Protein 3H7I (pdb70)

Radius of gyration: 20.77 Å; Cα contacts (8 Å, |Δi|>4): 452; chains: 1; bounding box: 43×62×50 Å

Secondary structure (DSSP, 8-state):
--GGG--SS--EEEEEHHHHHHHHHHHHS-SSS---HHHHHHHHHHHHHHHHHHHHHTT--EEEEE----TT--HHHHHSTTTTHHHHHHHHH-SS-HHHHHHHHHHHHHHHHHHSSSEEE--TT--HHHHHHHHHHHHHHTT--EEEE-SS---GGGGGSSSEEEEETTTTEEE-SS-S-HHHHHHHHHHH-BGGGTBPPTTS-TTHHHHPPTT--PPP--HHHHHHHHH-GGGHHHHS-HHHHHHHHHHHHHH-GGGS-HHHHHHHHHHHHT--PPPTTHHHHHHHHTT-TTGGGGGGG-

Foldseek 3Di:
DVVVDCDPLHAEEEELQAVVLVVVCPVPPDFQDQDAQLNSLVSSVVSCLVVQLVCVVVRHNAYAYQDAAAVVHAVLCVVVVLWQVVVVVVVVPGRHPPVNNNVNNVVSLVVCLAFNQHHYQDDHNDHSVLLVLLVLVVSLVVPHAYEYEDQDDQQLLCLVGPRYWYAHPVVRDTDDNVPVCSLLVLLCCLAANDVNGQQHHLQDDRNCSVDPDPPDDRDDDDSVLSVVCSVPVVCLPVSDDPSSSVSSVSSCCVGRSVNPDPVSSVVSVVCSVPRDGHDLVRNLVSCVVSVVVVCNVVSVSD

B-factor: mean 20.43, std 11.27, range [6.83, 85.29]

CATH classification: 3.40.50.1010 (+1 more: 1.10.150.20)

Sequence (302 aa):
EMMLDEDYKEGICLIDFSQIALSTALVNFPDKEKINLSMVRHLILNSIKFNVKKAKTLGYTKIVLCIDNAKSGYWRRDFAYYYKKNRGKAREESTWDWEGYFESSHKVIDELKAYMPYIVMDIDKYEANDHIAVLVKKFSLEGHKILIISSDGDFTQLHKYPNVKQWSPMHKKWVKIKSGSAEIDCMTKILKGDKKDNVASVKVRSDFWFTRVEGERTPSMKTSIVEAIANDREQAKVLLTESEYNRYKENLVLIDFDYIPDNIASNIVNYYNSYKLPPRGKIYSYFVKAGLSKLTNSINEF

InterPro domains:
  IPR002421 5'-3' exonuclease [SM00475] (38-258)
  IPR008918 Helix-hairpin-helix motif, class 2 [SM00279] (185-220)
  IPR020046 5'-3' exonuclease, alpha-helical arch, N-terminal [PF02739] (51-174)
  IPR029060 PIN-like domain superfamily [SSF88723] (13-179)
  IPR036276 Ribonuclease H, C-terminal [PF09293] (183-305)
  IPR036279 5'-3' exonuclease, C-terminal domain superfamily [SSF47807] (183-305)
  IPR038969 Flap endonuclease [PTHR42646] (60-202)

Solvent-accessible surface area: 15590 Å² total; per-residue (Å²): 139,164,166,155,97,137,61,212,92,65,12,5,0,0,0,7,2,24,99,14,3,19,42,48,0,85,127,90,19,78,78,173,75,151,3,52,53,52,44,0,26,77,10,2,0,70,11,0,45,101,4,0,127,56,0,78,101,62,48,19,64,60,6,0,0,0,4,56,13,46,154,67,10,26,19,11,55,102,96,7,106,7,8,31,75,50,79,32,100,61,70,130,124,48,67,13,34,33,140,11,9,73,96,6,14,43,93,0,10,83,34,0,55,48,55,0,27,3,10,0,0,13,38,51,53,17,12,0,55,1,0,0,5,16,0,0,102,42,3,7,127,71,51,29,92,0,0,0,0,0,15,98,16,73,1,18,33,4,47,111,20,74,82,15,110,0,31,0,18,102,80,146,110,119,40,143,7,113,46,86,44,6,68,58,58,8,0,49,51,0,0,88,13,17,129,111,17,5,0,0,5,2,65,18,98,30,30,4,72,91,50,91,95,174,60,49,174,52,66,104,17,155,77,73,39,2,72,34,0,12,124,69,70,122,57,1,135,100,67,12,84,141,78,21,46,66,15,10,102,52,0,8,33,7,17,4,32,80,94,14,48,124,92,13,25,56,66,0,37,92,49,31,94,91,34,171,85,8,82,124,59,87,0,122,57,5,0,84,169,26,58,4,87,170,17,40,129,17,41,124,74,2

Nearest PDB structures (foldseek):
  3h7i-assembly1_A  TM=1.003E+00  e=2.913E-53  Tequatrovirus T4
  3h8j-assembly1_A  TM=1.002E+00  e=2.518E-50  Tequatrovirus T4
  3h8s-assembly1_A  TM=9.726E-01  e=1.299E-44  Tequatrovirus T4
  1tfr-assembly1_A  TM=9.740E-01  e=4.027E-43  Tequatrovirus T4
  2ihn-assembly1_A  TM=9.475E-01  e=1.605E-44  Tequatrovirus T4

Structure (mmCIF, N/CA/C/O backbone):
data_3H7I
#
_entry.id   3H7I
#
_cell.length_a   36.011
_cell.length_b   85.858
_cell.length_c   57.260
_cell.angle_alpha   90.00
_cell.angle_beta   92.00
_cell.angle_gamma   90.00
#
_symmetry.space_group_name_H-M   'P 1 21 1'
#
loop_
_entity.id
_entity.type
_entity.pdbx_description
1 polymer 'Ribonuclease H'
2 non-polymer 'SULFATE ION'
3 water water
#
loop_
_atom_site.group_PDB
_atom_site.id
_atom_site.type_symbol
_atom_site.label_atom_id
_atom_site.label_alt_id
_atom_site.label_comp_id
_atom_site.label_asym_id
_atom_site.label_entity_id
_atom_site.label_seq_id
_atom_site.pdbx_PDB_ins_code
_atom_site.Cartn_x
_atom_site.Cartn_y
_atom_site.Cartn_z
_atom_site.occupancy
_atom_site.B_iso_or_equiv
_atom_site.auth_seq_id
_atom_site.auth_comp_id
_atom_site.auth_asym_id
_atom_site.auth_atom_id
_atom_site.pdbx_PDB_model_num
ATOM 1 N N . GLU A 1 4 ? 2.524 -20.038 42.798 1.00 62.21 4 GLU A N 1
ATOM 2 C CA . GLU A 1 4 ? 2.154 -20.988 41.754 1.00 55.47 4 GLU A CA 1
ATOM 3 C C . GLU A 1 4 ? 1.497 -20.279 40.563 1.00 54.74 4 GLU A C 1
ATOM 4 O O . GLU A 1 4 ? 0.683 -19.361 40.735 1.00 45.43 4 GLU A O 1
ATOM 10 N N . MET A 1 5 ? 1.872 -20.705 39.360 1.00 45.65 5 MET A N 1
ATOM 11 C CA . MET A 1 5 ? 1.341 -20.140 38.123 1.00 48.49 5 MET A CA 1
ATOM 12 C C . MET A 1 5 ? -0.153 -20.383 38.012 1.00 51.52 5 MET A C 1
ATOM 13 O O . MET A 1 5 ? -0.919 -19.480 37.651 1.00 42.35 5 MET A O 1
ATOM 18 N N . MET A 1 6 ? -0.560 -21.617 38.307 1.00 39.70 6 MET A N 1
ATOM 19 C CA . MET A 1 6 ? -1.959 -22.004 38.202 1.00 30.11 6 MET A CA 1
ATOM 20 C C . MET A 1 6 ? -2.804 -21.068 39.051 1.00 46.30 6 MET A C 1
ATOM 21 O O . MET A 1 6 ? -3.820 -20.544 38.597 1.00 51.91 6 MET A O 1
ATOM 26 N N . LEU A 1 7 ? -2.359 -20.863 40.284 1.00 41.34 7 LEU A N 1
ATOM 27 C CA . LEU A 1 7 ? -3.079 -20.059 41.261 1.00 41.94 7 LEU A CA 1
ATOM 28 C C . LEU A 1 7 ? -3.129 -18.587 40.849 1.00 58.74 7 LEU A C 1
ATOM 29 O O . LEU A 1 7 ? -3.822 -17.787 41.481 1.00 53.03 7 LEU A O 1
ATOM 34 N N . ASP A 1 8 ? -2.402 -18.223 39.793 1.00 57.40 8 ASP A N 1
ATOM 35 C CA . ASP A 1 8 ? -2.486 -16.847 39.303 1.00 57.51 8 ASP A CA 1
ATOM 36 C C . ASP A 1 8 ? -2.138 -16.591 37.828 1.00 54.35 8 ASP A C 1
ATOM 37 O O . ASP A 1 8 ? -1.107 -15.986 37.520 1.00 56.04 8 ASP A O 1
ATOM 42 N N . GLU A 1 9 ? -3.008 -17.044 36.927 1.00 57.93 9 GLU A N 1
ATOM 43 C CA . GLU A 1 9 ? -3.039 -16.512 35.568 1.00 54.72 9 GLU A CA 1
ATOM 44 C C . GLU A 1 9 ? -4.127 -15.449 35.543 1.00 52.18 9 GLU A C 1
ATOM 45 O O . GLU A 1 9 ? -5.309 -15.758 35.705 1.00 46.30 9 GLU A O 1
ATOM 51 N N . ASP A 1 10 ? -3.729 -14.204 35.312 1.00 32.49 10 ASP A N 1
ATOM 52 C CA . ASP A 1 10 ? -4.559 -13.057 35.672 1.00 26.11 10 ASP A CA 1
ATOM 53 C C . ASP A 1 10 ? -5.893 -12.849 34.946 1.00 20.64 10 ASP A C 1
ATOM 54 O O . ASP A 1 10 ? -6.029 -13.042 33.737 1.00 23.18 10 ASP A O 1
ATOM 59 N N . TYR A 1 11 ? -6.884 -12.407 35.724 1.00 18.96 11 TYR A N 1
ATOM 60 C CA . TYR A 1 11 ? -8.205 -12.143 35.194 1.00 19.02 11 TYR A CA 1
ATOM 61 C C . TYR A 1 11 ? -8.147 -11.156 34.023 1.00 15.07 11 TYR A C 1
ATOM 62 O O . TYR A 1 11 ? -8.868 -11.316 33.041 1.00 20.01 11 TYR A O 1
ATOM 71 N N . LYS A 1 12 ? -7.309 -10.123 34.158 1.00 18.24 12 LYS A N 1
ATOM 72 C CA . LYS A 1 12 ? -6.992 -9.253 33.029 1.00 18.12 12 LYS A CA 1
ATOM 73 C C . LYS A 1 12 ? -5.828 -9.920 32.343 1.00 14.08 12 LYS A C 1
ATOM 74 O O . LYS A 1 12 ? -4.730 -9.921 32.869 1.00 20.58 12 LYS A O 1
ATOM 80 N N . GLU A 1 13 ? -6.071 -10.505 31.188 1.00 16.06 13 GLU A N 1
ATOM 81 C CA . GLU A 1 13 ? -5.035 -11.414 30.671 1.00 21.96 13 GLU A CA 1
ATOM 82 C C . GLU A 1 13 ? -3.838 -10.664 30.111 1.00 21.33 13 GLU A C 1
ATOM 83 O O . GLU A 1 13 ? -3.944 -9.477 29.785 1.00 19.97 13 GLU A O 1
ATOM 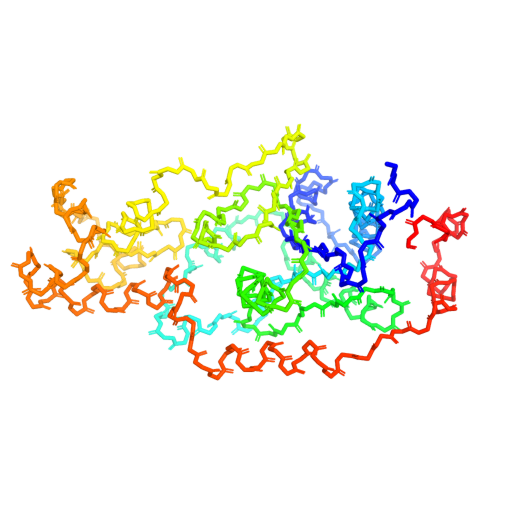89 N N . GLY A 1 14 ? -2.703 -11.346 30.090 1.00 18.44 14 GLY A N 1
ATOM 90 C CA . GLY A 1 14 ? -1.487 -10.769 29.540 1.00 16.04 14 GLY A CA 1
ATOM 91 C C . GLY A 1 14 ? -1.646 -10.619 28.054 1.00 16.35 14 GLY A C 1
ATOM 92 O O . GLY A 1 14 ? -2.202 -11.507 27.413 1.00 15.40 14 GLY A O 1
ATOM 93 N N . ILE A 1 15 ? -1.193 -9.471 27.521 1.00 11.62 15 ILE A N 1
ATOM 94 C CA . ILE A 1 15 ? -1.327 -9.153 26.099 1.00 12.15 15 ILE A CA 1
ATOM 95 C C . ILE A 1 15 ? 0.059 -9.018 25.492 1.00 10.78 15 ILE A C 1
ATOM 96 O O . ILE A 1 15 ? 0.934 -8.365 26.061 1.00 12.79 15 ILE A O 1
ATOM 101 N N . CYS A 1 16 ? 0.253 -9.681 24.363 1.00 10.70 16 CYS A N 1
ATOM 102 C CA . CYS A 1 16 ? 1.503 -9.562 23.637 1.00 11.01 16 CYS A CA 1
ATOM 103 C C . CYS A 1 16 ? 1.276 -8.744 22.376 1.00 9.81 16 CYS A C 1
ATOM 104 O O . CYS A 1 16 ? 0.448 -9.097 21.529 1.00 10.95 16 CYS A O 1
ATOM 107 N N . LEU A 1 17 ? 2.041 -7.669 22.232 1.00 8.02 17 LEU A N 1
ATOM 108 C CA . LEU A 1 17 ? 2.045 -6.897 21.010 1.00 7.14 17 LEU A CA 1
ATOM 109 C C . LEU A 1 17 ? 3.324 -7.210 20.265 1.00 9.75 17 LEU A C 1
ATOM 110 O O . LEU A 1 17 ? 4.424 -6.958 20.768 1.00 11.04 17 LEU A O 1
ATOM 115 N N . ILE A 1 18 ? 3.157 -7.695 19.036 1.00 8.86 18 ILE A N 1
ATOM 116 C CA . ILE A 1 18 ? 4.326 -8.069 18.242 1.00 9.61 18 ILE A CA 1
ATOM 117 C C . ILE A 1 18 ? 4.579 -7.013 17.167 1.00 9.60 18 ILE A C 1
ATOM 118 O O . ILE A 1 18 ? 3.680 -6.661 16.384 1.00 10.17 18 ILE A O 1
ATOM 123 N N . ASP A 1 19 ? 5.814 -6.493 17.130 1.00 8.84 19 ASP A N 1
ATOM 124 C CA . ASP A 1 19 ? 6.283 -5.496 16.137 1.00 10.08 19 ASP A CA 1
ATOM 125 C C . ASP A 1 19 ? 6.623 -6.304 14.886 1.00 9.17 19 ASP A C 1
ATOM 126 O O . ASP A 1 19 ? 7.781 -6.618 14.589 1.00 10.45 19 ASP A O 1
ATOM 131 N N . PHE A 1 20 ? 5.578 -6.715 14.198 1.00 8.09 20 PHE A N 1
ATOM 132 C CA . PHE A 1 20 ? 5.671 -7.903 13.366 1.00 8.14 20 PHE A CA 1
ATOM 133 C C . PHE A 1 20 ? 6.243 -7.614 11.980 1.00 10.09 20 PHE A C 1
ATOM 134 O O . PHE A 1 20 ? 7.005 -8.439 11.448 1.00 8.89 20 PHE A O 1
ATOM 142 N N . SER A 1 21 ? 5.870 -6.494 11.360 1.00 9.68 21 SER A N 1
ATOM 143 C CA . SER A 1 21 ? 6.414 -6.221 10.019 1.00 8.11 21 SER A CA 1
ATOM 144 C C . SER A 1 21 ? 7.932 -6.199 10.027 1.00 8.54 21 SER A C 1
ATOM 145 O O . SER A 1 21 ? 8.557 -6.700 9.109 1.00 10.07 21 SER A O 1
ATOM 148 N N . GLN A 1 22 ? 8.516 -5.618 11.074 1.00 10.59 22 GLN A N 1
ATOM 149 C CA . GLN A 1 22 ? 9.986 -5.561 11.132 1.00 9.33 22 GLN A CA 1
ATOM 150 C C . GLN A 1 22 ? 10.611 -6.934 11.293 1.00 8.00 22 GLN A C 1
ATOM 151 O O . GLN A 1 22 ? 11.629 -7.225 10.652 1.00 11.38 22 GLN A O 1
ATOM 157 N N . ILE A 1 23 ? 9.985 -7.811 12.082 1.00 9.07 23 ILE A N 1
ATOM 158 C CA . ILE A 1 23 ? 10.493 -9.166 12.240 1.00 8.24 23 ILE A CA 1
ATOM 159 C C . ILE A 1 23 ? 10.411 -9.886 10.888 1.00 11.04 23 ILE A C 1
ATOM 160 O O . ILE A 1 23 ? 11.364 -10.509 10.419 1.00 11.43 23 ILE A O 1
ATOM 165 N N . ALA A 1 24 ? 9.274 -9.783 10.220 1.00 9.26 24 ALA A N 1
ATOM 166 C CA . ALA A 1 24 ? 9.127 -10.488 8.946 1.00 11.85 24 ALA A CA 1
ATOM 167 C C . ALA A 1 24 ? 10.122 -9.954 7.911 1.00 10.94 24 ALA A C 1
ATOM 168 O O . ALA A 1 24 ? 10.746 -10.737 7.186 1.00 10.75 24 ALA A O 1
ATOM 170 N N . LEU A 1 25 ? 10.259 -8.630 7.843 1.00 8.92 25 LEU A N 1
ATOM 171 C CA . LEU A 1 25 ? 11.143 -8.034 6.832 1.00 9.50 25 LEU A CA 1
ATOM 172 C C . LEU A 1 25 ? 12.595 -8.402 7.126 1.00 9.80 25 LEU A C 1
ATOM 173 O O . LEU A 1 25 ? 13.355 -8.740 6.217 1.00 10.49 25 LEU A O 1
ATOM 178 N N . SER A 1 26 ? 12.985 -8.341 8.390 1.00 10.74 26 SER A N 1
ATOM 179 C CA . SER A 1 26 ? 14.362 -8.735 8.725 1.00 12.54 26 SER A CA 1
ATOM 180 C C . SER A 1 26 ? 14.670 -10.157 8.319 1.00 13.18 26 SER A C 1
ATOM 181 O O . SER A 1 26 ? 15.742 -10.453 7.775 1.00 14.15 26 SER A O 1
ATOM 184 N N . THR A 1 27 ? 13.725 -11.056 8.543 1.00 10.06 27 THR A N 1
ATOM 185 C CA . THR A 1 27 ? 13.895 -12.433 8.177 1.00 10.55 27 THR A CA 1
ATOM 186 C C . THR A 1 27 ? 13.934 -12.594 6.654 1.00 12.42 27 THR A C 1
ATOM 187 O O . THR A 1 27 ? 14.748 -13.352 6.096 1.00 13.52 27 THR A O 1
ATOM 191 N N . ALA A 1 28 ? 13.071 -11.872 5.947 1.00 10.65 28 ALA A N 1
ATOM 192 C CA . ALA A 1 28 ? 13.047 -11.919 4.494 1.00 11.34 28 ALA A CA 1
ATOM 193 C C . ALA A 1 28 ? 14.365 -11.427 3.870 1.00 10.37 28 ALA A C 1
ATOM 194 O O . ALA A 1 28 ? 14.804 -11.976 2.859 1.00 12.63 28 ALA A O 1
ATOM 196 N N . LEU A 1 29 ? 14.961 -10.392 4.449 1.00 11.03 29 LEU A N 1
ATOM 197 C CA . LEU A 1 29 ? 16.212 -9.865 3.913 1.00 14.86 29 LEU A CA 1
ATOM 198 C C . LEU A 1 29 ? 17.351 -10.859 4.066 1.00 14.71 29 LEU A C 1
ATOM 199 O O . LEU A 1 29 ? 18.331 -10.783 3.317 1.00 17.97 29 LEU A O 1
ATOM 204 N N . VAL A 1 30 ? 17.233 -11.771 5.017 1.00 13.62 30 VAL A N 1
ATOM 205 C CA . VAL A 1 30 ? 18.197 -12.866 5.177 1.00 15.38 30 VAL A CA 1
ATOM 206 C C . VAL A 1 30 ? 17.865 -14.039 4.261 1.00 19.32 30 VAL A C 1
ATOM 207 O O . VAL A 1 30 ? 18.764 -14.631 3.646 1.00 22.81 30 VAL A O 1
ATOM 211 N N . ASN A 1 31 ? 16.581 -14.383 4.153 1.00 16.44 31 ASN A N 1
ATOM 212 C CA . ASN A 1 31 ? 16.195 -15.655 3.528 1.00 15.62 31 ASN A CA 1
ATOM 213 C C . ASN A 1 31 ? 16.026 -15.603 2.019 1.00 19.83 31 ASN A C 1
ATOM 214 O O . ASN A 1 31 ? 16.152 -16.635 1.337 1.00 20.70 31 ASN A O 1
ATOM 219 N N . PHE A 1 32 ? 15.728 -14.422 1.494 1.00 14.04 32 PHE A N 1
ATOM 220 C CA . PHE A 1 32 ? 15.446 -14.251 0.088 1.00 15.11 32 PHE A CA 1
ATOM 221 C C . PHE A 1 32 ? 16.615 -13.510 -0.559 1.00 16.89 32 PHE A C 1
ATOM 222 O O . PHE A 1 32 ? 16.916 -12.388 -0.191 1.00 15.53 32 PHE A O 1
ATOM 230 N N . PRO A 1 33 ? 17.284 -14.138 -1.539 1.00 21.04 33 PRO A N 1
ATOM 231 C CA . PRO A 1 33 ? 18.417 -13.432 -2.146 1.00 21.36 33 PRO A CA 1
ATOM 232 C C . PRO A 1 33 ? 18.022 -12.268 -3.039 1.00 18.93 33 PRO A C 1
ATOM 233 O O . PRO A 1 33 ? 16.867 -12.155 -3.440 1.00 18.29 33 PRO A O 1
ATOM 237 N N . ASP A 1 34 ? 18.991 -11.400 -3.350 1.00 21.28 34 ASP A N 1
ATOM 238 C CA . ASP A 1 34 ? 18.807 -10.338 -4.318 1.00 20.71 34 ASP A CA 1
ATOM 239 C C . ASP A 1 34 ? 18.499 -10.915 -5.695 1.00 20.79 34 ASP A C 1
ATOM 240 O O . ASP A 1 34 ? 18.789 -12.081 -5.961 1.00 29.00 34 ASP A O 1
ATOM 245 N N . LYS A 1 35 ? 17.913 -10.093 -6.552 1.00 25.51 35 LYS A N 1
ATOM 246 C CA . LYS A 1 35 ? 17.748 -10.452 -7.958 1.00 32.14 35 LYS A CA 1
ATOM 247 C C . LYS A 1 35 ? 16.946 -11.728 -8.135 1.00 33.46 35 LYS A C 1
ATOM 248 O O . LYS A 1 35 ? 17.219 -12.533 -9.024 1.00 36.70 35 LYS A O 1
ATOM 254 N N . GLU A 1 36 ? 15.940 -11.912 -7.292 1.00 23.88 36 GLU A N 1
ATOM 255 C CA . GLU A 1 36 ? 15.016 -13.020 -7.453 1.00 22.77 36 GLU A CA 1
ATOM 256 C C . GLU A 1 36 ? 13.618 -12.493 -7.177 1.00 21.15 36 GLU A C 1
ATOM 257 O O . GLU A 1 36 ? 13.436 -11.661 -6.281 1.00 21.37 36 GLU A O 1
ATOM 263 N N . LYS A 1 37 ? 12.637 -12.956 -7.936 1.00 18.18 37 LYS A N 1
ATOM 264 C CA . LYS A 1 37 ? 11.254 -12.556 -7.721 1.00 18.37 37 LYS A CA 1
ATOM 265 C C . LYS A 1 37 ? 10.754 -13.139 -6.411 1.00 17.15 37 LYS A C 1
ATOM 266 O O . LYS A 1 37 ? 10.820 -14.331 -6.185 1.00 20.66 37 LYS A O 1
ATOM 272 N N . ILE A 1 38 ? 10.235 -12.272 -5.553 1.00 13.69 38 ILE A N 1
ATOM 273 C CA . ILE A 1 38 ? 9.677 -12.689 -4.285 1.00 13.54 38 ILE A CA 1
ATOM 274 C C . ILE A 1 38 ? 8.173 -12.822 -4.479 1.00 12.21 38 ILE A C 1
ATOM 275 O O . ILE A 1 38 ? 7.470 -11.843 -4.747 1.00 16.71 38 ILE A O 1
ATOM 280 N N . ASN A 1 39 ? 7.700 -14.057 -4.356 1.00 11.69 39 ASN A N 1
ATOM 281 C CA . ASN A 1 39 ? 6.299 -14.381 -4.664 1.00 10.45 39 ASN A CA 1
ATOM 282 C C . ASN A 1 39 ? 5.428 -14.601 -3.418 1.00 12.56 39 ASN A C 1
ATOM 283 O O . ASN A 1 39 ? 5.908 -14.649 -2.253 1.00 12.96 39 ASN A O 1
ATOM 288 N N . LEU A 1 40 ? 4.131 -14.771 -3.664 1.00 13.13 40 LEU A N 1
ATOM 289 C CA . LEU A 1 40 ? 3.147 -14.898 -2.596 1.00 11.16 40 LEU A CA 1
ATOM 290 C C . LEU A 1 40 ? 3.437 -16.098 -1.675 1.00 12.27 40 LEU A C 1
ATOM 291 O O . LEU A 1 40 ? 3.423 -15.993 -0.437 1.00 12.25 40 LEU A O 1
ATOM 296 N N . SER A 1 41 ? 3.708 -17.255 -2.248 1.00 9.63 41 SER A N 1
ATOM 297 C CA . SER A 1 41 ? 3.945 -18.417 -1.405 1.00 9.49 41 SER A CA 1
ATOM 298 C C . SER A 1 41 ? 5.198 -18.253 -0.554 1.00 11.14 41 SER A C 1
ATOM 299 O O . SER A 1 41 ? 5.206 -18.623 0.615 1.00 10.84 41 SER A O 1
ATOM 302 N N . MET A 1 42 ? 6.264 -17.711 -1.140 1.00 11.39 42 MET A N 1
ATOM 303 C CA . MET A 1 42 ? 7.459 -17.455 -0.339 1.00 12.28 42 MET A CA 1
ATOM 304 C C . MET A 1 42 ? 7.135 -16.630 0.907 1.00 10.67 42 MET A C 1
ATOM 305 O O . MET A 1 42 ? 7.578 -16.945 2.020 1.00 10.38 42 MET A O 1
ATOM 310 N N . VAL A 1 43 ? 6.389 -15.555 0.694 1.00 9.76 43 VAL A N 1
ATOM 311 C CA . VAL A 1 43 ? 6.113 -14.609 1.775 1.00 9.59 43 VAL A CA 1
ATOM 312 C C . VAL A 1 43 ? 5.127 -15.218 2.778 1.00 10.34 43 VAL A C 1
ATOM 313 O O . VAL A 1 43 ? 5.280 -15.036 3.997 1.00 10.52 43 VAL A O 1
ATOM 317 N N . ARG A 1 44 ? 4.140 -15.967 2.286 1.00 10.03 44 ARG A N 1
ATOM 318 C CA . ARG A 1 44 ? 3.186 -16.622 3.182 1.00 9.62 44 ARG A CA 1
ATOM 319 C C . ARG A 1 44 ? 3.896 -17.607 4.108 1.00 9.56 44 ARG A C 1
ATOM 320 O O . ARG A 1 44 ? 3.677 -17.610 5.326 1.00 11.02 44 ARG A O 1
ATOM 328 N N . HIS A 1 45 ? 4.783 -18.428 3.538 1.00 8.96 45 HIS A N 1
ATOM 329 C CA . HIS A 1 45 ? 5.520 -19.364 4.369 1.00 9.94 45 HIS A CA 1
ATOM 330 C C . HIS A 1 45 ? 6.365 -18.615 5.409 1.00 9.42 45 HIS A C 1
ATOM 331 O O . HIS A 1 45 ? 6.409 -18.989 6.571 1.00 10.09 45 HIS A O 1
ATOM 338 N N . LEU A 1 46 ? 7.067 -17.566 4.967 1.00 9.37 46 LEU A N 1
ATOM 339 C CA . LEU A 1 46 ? 7.927 -16.839 5.893 1.00 10.15 46 LEU A CA 1
ATOM 340 C C . LEU A 1 46 ? 7.115 -16.228 7.042 1.00 10.47 46 LEU A C 1
ATOM 341 O O . LEU A 1 46 ? 7.490 -16.328 8.218 1.00 9.94 46 LEU A O 1
ATOM 346 N N . ILE A 1 47 ? 5.993 -15.614 6.692 1.00 9.48 47 ILE A N 1
ATOM 347 C CA . ILE A 1 47 ? 5.174 -14.959 7.707 1.00 8.96 47 ILE A CA 1
ATOM 348 C C . ILE A 1 47 ? 4.583 -15.967 8.702 1.00 9.12 47 ILE A C 1
ATOM 349 O O . ILE A 1 47 ? 4.644 -15.781 9.925 1.00 9.30 47 ILE A O 1
ATOM 354 N N . LEU A 1 48 ? 4.025 -17.060 8.190 1.00 9.35 48 LEU A N 1
ATOM 355 C CA . LEU A 1 48 ? 3.480 -18.064 9.066 1.00 9.26 48 LEU A CA 1
ATOM 356 C C . LEU A 1 48 ? 4.529 -18.710 9.935 1.00 9.26 48 LEU A C 1
ATOM 357 O O . LEU A 1 48 ? 4.292 -18.939 11.098 1.00 11.74 48 LEU A O 1
ATOM 362 N N . ASN A 1 49 ? 5.704 -18.989 9.378 1.00 10.69 49 ASN A N 1
ATOM 363 C CA . ASN A 1 49 ? 6.756 -19.570 10.221 1.00 14.01 49 ASN A CA 1
ATOM 364 C C . ASN A 1 49 ? 7.189 -18.601 11.315 1.00 9.72 49 ASN A C 1
ATOM 365 O O . ASN A 1 49 ? 7.440 -19.009 12.446 1.00 12.52 49 ASN A O 1
ATOM 370 N N . SER A 1 50 ? 7.245 -17.315 10.978 1.00 9.78 50 SER A N 1
ATOM 371 C CA . SER A 1 50 ? 7.656 -16.317 11.948 1.00 11.49 50 SER A CA 1
ATOM 372 C C . SER A 1 50 ? 6.613 -16.181 13.057 1.00 13.43 50 SER A C 1
ATOM 373 O O . SER A 1 50 ? 6.947 -16.037 14.258 1.00 12.58 50 SER A O 1
ATOM 376 N N . ILE A 1 51 ? 5.342 -16.199 12.670 1.00 11.29 51 ILE A N 1
ATOM 377 C CA . ILE A 1 51 ? 4.260 -16.137 13.636 1.00 11.26 51 ILE A CA 1
ATOM 378 C C . ILE A 1 51 ? 4.328 -17.333 14.571 1.00 12.86 51 ILE A C 1
ATOM 379 O O . ILE A 1 51 ? 4.223 -17.181 15.788 1.00 13.78 51 ILE A O 1
ATOM 384 N N . LYS A 1 52 ? 4.517 -18.529 14.019 1.00 10.89 52 LYS A N 1
ATOM 385 C CA . LYS A 1 52 ? 4.545 -19.724 14.863 1.00 12.78 52 LYS A CA 1
ATOM 386 C C . LYS A 1 52 ? 5.655 -19.596 15.912 1.00 13.16 52 LYS A C 1
ATOM 387 O O . LYS A 1 52 ? 5.459 -19.876 17.097 1.00 15.42 52 LYS A O 1
ATOM 393 N N . PHE A 1 53 ? 6.814 -19.130 15.477 1.00 13.45 53 PHE A N 1
ATOM 394 C CA . PHE A 1 53 ? 7.930 -19.046 16.422 1.00 14.23 53 PHE A CA 1
ATOM 395 C C . PHE A 1 53 ? 7.627 -18.020 17.525 1.00 12.73 53 PHE A C 1
ATOM 396 O O . PHE A 1 53 ? 7.819 -18.262 18.709 1.00 14.12 53 PHE A O 1
ATOM 404 N N . ASN A 1 54 ? 7.124 -16.860 17.125 1.00 11.55 54 ASN A N 1
ATOM 405 C CA . ASN A 1 54 ? 6.953 -15.761 18.083 1.00 12.31 54 ASN A CA 1
ATOM 406 C C . ASN A 1 54 ? 5.713 -15.873 18.989 1.00 14.46 54 ASN A C 1
ATOM 407 O O . ASN A 1 54 ? 5.717 -15.382 20.128 1.00 16.43 54 ASN A O 1
ATOM 412 N N . VAL A 1 55 ? 4.672 -16.557 18.529 1.00 14.93 55 VAL A N 1
ATOM 413 C CA . VAL A 1 55 ? 3.474 -16.816 19.338 1.00 14.39 55 VAL A CA 1
ATOM 414 C C . VAL A 1 55 ? 3.828 -17.838 20.411 1.00 19.39 55 VAL A C 1
ATOM 415 O O . VAL A 1 55 ? 3.440 -17.693 21.574 1.00 17.85 55 VAL A O 1
ATOM 419 N N . LYS A 1 56 ? 4.576 -18.861 20.022 1.00 20.19 56 LYS A N 1
ATOM 420 C CA . LYS A 1 56 ? 5.036 -19.858 20.994 1.00 18.67 56 LYS A CA 1
ATOM 421 C C . LYS A 1 56 ? 5.764 -19.142 22.119 1.00 19.14 56 LYS A C 1
ATOM 422 O O . LYS A 1 56 ? 5.570 -19.419 23.315 1.00 24.54 56 LYS A O 1
ATOM 428 N N . LYS A 1 57 ? 6.609 -18.199 21.736 1.00 21.03 57 LYS A N 1
ATOM 429 C CA . LYS A 1 57 ? 7.359 -17.415 22.703 1.00 19.21 57 LYS A CA 1
ATOM 430 C C . LYS A 1 57 ? 6.456 -16.644 23.687 1.00 27.87 57 LYS A C 1
ATOM 431 O O . LYS A 1 57 ? 6.632 -16.730 24.898 1.00 26.80 57 LYS A O 1
ATOM 437 N N . ALA A 1 58 ? 5.488 -15.888 23.174 1.00 18.52 58 ALA A N 1
ATOM 438 C CA . ALA A 1 58 ? 4.530 -15.185 24.015 1.00 17.69 58 ALA A CA 1
ATOM 439 C C . ALA A 1 58 ? 3.813 -16.121 24.970 1.00 19.58 58 ALA A C 1
ATOM 440 O O . ALA A 1 58 ? 3.654 -15.830 26.153 1.00 21.43 58 ALA A O 1
ATOM 442 N N . LYS A 1 59 ? 3.357 -17.244 24.437 1.00 18.85 59 LYS A N 1
ATOM 443 C CA . LYS A 1 59 ? 2.534 -18.160 25.209 1.00 17.64 59 LYS A CA 1
ATOM 444 C C . LYS A 1 59 ? 3.316 -18.770 26.365 1.00 21.97 59 LYS A C 1
ATOM 445 O O . LYS A 1 59 ? 2.771 -18.895 27.462 1.00 22.83 59 LYS A O 1
ATOM 451 N N . THR A 1 60 ? 4.583 -19.120 26.135 1.00 17.81 60 THR A N 1
ATOM 452 C CA . THR A 1 60 ? 5.383 -19.712 27.206 1.00 22.20 60 THR A CA 1
ATOM 453 C C . THR A 1 60 ? 5.684 -18.684 28.278 1.00 34.15 60 THR A C 1
ATOM 454 O O . THR A 1 60 ? 5.805 -19.034 29.448 1.00 31.19 60 THR A O 1
ATOM 458 N N . LEU A 1 61 ? 5.789 -17.416 27.882 1.00 23.39 61 LEU A N 1
ATOM 459 C CA . LEU A 1 61 ? 6.047 -16.342 28.849 1.00 34.07 61 LEU A CA 1
ATOM 460 C C . LEU A 1 61 ? 4.782 -15.960 29.619 1.00 22.66 61 LEU A C 1
ATOM 461 O O . LEU A 1 61 ? 4.843 -15.161 30.548 1.00 42.34 61 LEU A O 1
ATOM 466 N N . GLY A 1 62 ? 3.640 -16.534 29.230 1.00 21.75 62 GLY A N 1
ATOM 467 C CA . GLY A 1 62 ? 2.356 -16.300 29.874 1.00 21.32 62 GLY A CA 1
ATOM 468 C C . GLY A 1 62 ? 1.456 -15.190 29.337 1.00 31.26 62 GLY A C 1
ATOM 469 O O . GLY A 1 62 ? 0.560 -14.711 30.025 1.00 33.55 62 GLY A O 1
ATOM 470 N N . TYR A 1 63 ? 1.682 -14.773 28.096 1.00 21.16 63 TYR A N 1
ATOM 471 C CA . TYR A 1 63 ? 0.899 -13.698 27.507 1.00 18.59 63 TYR A CA 1
ATOM 472 C C . TYR A 1 63 ? 0.095 -14.283 26.372 1.00 30.48 63 TYR A C 1
ATOM 473 O O . TYR A 1 63 ? 0.626 -14.535 25.291 1.00 35.75 63 TYR A O 1
ATOM 482 N N . THR A 1 64 ? -1.190 -14.473 26.598 1.00 19.11 64 THR A N 1
ATOM 483 C CA . THR A 1 64 ? -1.968 -15.309 25.682 1.00 21.01 64 THR A CA 1
ATOM 484 C C . THR A 1 64 ? -2.794 -14.574 24.614 1.00 20.19 64 THR A C 1
ATOM 485 O O . THR A 1 64 ? -3.181 -15.169 23.611 1.00 26.11 64 THR A O 1
ATOM 489 N N . LYS A 1 65 ? -3.047 -13.287 24.815 1.00 19.12 65 LYS A N 1
ATOM 490 C CA . LYS A 1 65 ? -3.753 -12.508 23.827 1.00 16.86 65 LYS A CA 1
ATOM 491 C C . LYS A 1 65 ? -2.707 -11.901 22.870 1.00 14.35 65 LYS A C 1
ATOM 492 O O . LYS A 1 65 ? -1.908 -11.062 23.288 1.00 19.03 65 LYS A O 1
ATOM 498 N N . ILE A 1 66 ? -2.730 -12.313 21.601 1.00 12.22 66 ILE A N 1
ATOM 499 C CA . ILE A 1 66 ? -1.725 -11.901 20.621 1.00 10.91 66 ILE A CA 1
ATOM 500 C C . ILE A 1 66 ? -2.229 -10.832 19.675 1.00 14.40 66 ILE A C 1
ATOM 501 O O . ILE A 1 66 ? -3.229 -11.016 18.984 1.00 15.64 66 ILE A O 1
ATOM 506 N N . VAL A 1 67 ? -1.509 -9.716 19.602 1.00 8.71 67 VAL A N 1
ATOM 507 C CA . VAL A 1 67 ? -1.845 -8.677 18.673 1.00 8.49 67 VAL A CA 1
ATOM 508 C C . VAL A 1 67 ? -0.658 -8.465 17.734 1.00 12.50 67 VAL A C 1
ATOM 509 O O . VAL A 1 67 ? 0.456 -8.155 18.175 1.00 14.37 67 VAL A O 1
ATOM 513 N N . LEU A 1 68 ? -0.882 -8.657 16.441 1.00 8.39 68 LEU A N 1
ATOM 514 C CA . LEU A 1 68 ? 0.196 -8.450 15.478 1.00 7.49 68 LEU A CA 1
ATOM 515 C C . LEU A 1 68 ? 0.137 -7.015 14.961 1.00 9.24 68 LEU A C 1
ATOM 516 O O . LEU A 1 68 ? -0.840 -6.619 14.310 1.00 12.08 68 LEU A O 1
ATOM 521 N N . CYS A 1 69 ? 1.185 -6.240 15.196 1.00 8.28 69 CYS A N 1
ATOM 522 C CA . CYS A 1 69 ? 1.193 -4.835 14.806 1.00 9.63 69 CYS A CA 1
ATOM 523 C C . CYS A 1 69 ? 1.984 -4.697 13.516 1.00 8.89 69 CYS A C 1
ATOM 524 O O . CYS A 1 69 ? 3.118 -5.167 13.402 1.00 10.87 69 CYS A O 1
ATOM 527 N N . ILE A 1 70 ? 1.344 -4.103 12.509 1.00 8.61 70 ILE A N 1
ATOM 528 C CA . ILE A 1 70 ? 1.809 -4.086 11.149 1.00 8.17 70 ILE A CA 1
ATOM 529 C C . ILE A 1 70 ? 2.159 -2.653 10.704 1.00 8.60 70 ILE A C 1
ATOM 530 O O . ILE A 1 70 ? 1.451 -1.680 11.045 1.00 10.31 70 ILE A O 1
ATOM 535 N N . ASP A 1 71 ? 3.298 -2.528 10.015 1.00 8.13 71 ASP A N 1
ATOM 536 C CA . ASP A 1 71 ? 3.648 -1.306 9.300 1.00 10.23 71 ASP A CA 1
ATOM 537 C C . ASP A 1 71 ? 2.957 -1.369 7.946 1.00 10.46 71 ASP A C 1
ATOM 538 O O . ASP A 1 71 ? 3.155 -2.326 7.171 1.00 14.70 71 ASP A O 1
ATOM 543 N N . ASN A 1 72 ? 2.092 -0.398 7.686 1.00 9.06 72 ASN A N 1
ATOM 544 C CA . ASN A 1 72 ? 1.474 -0.326 6.387 1.00 9.78 72 ASN A CA 1
ATOM 545 C C . ASN A 1 72 ? 1.689 1.048 5.777 1.00 11.38 72 ASN A C 1
ATOM 546 O O . ASN A 1 72 ? 1.016 2.006 6.162 1.00 10.91 72 ASN A O 1
ATOM 551 N N . ALA A 1 73 ? 2.658 1.127 4.867 1.00 11.31 73 ALA A N 1
ATOM 552 C CA . ALA A 1 73 ? 2.977 2.388 4.182 1.00 10.93 73 ALA A CA 1
ATOM 553 C C . ALA A 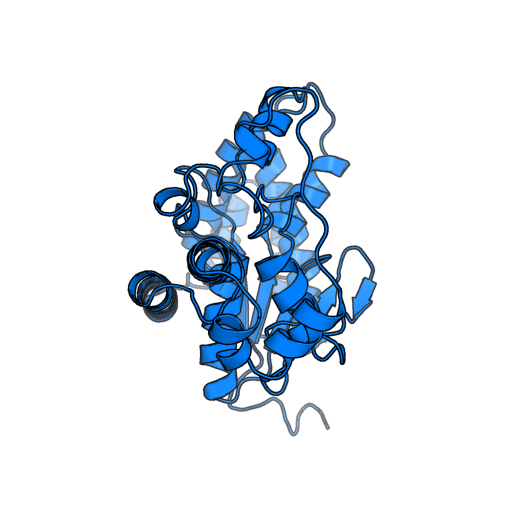1 73 ? 2.583 2.342 2.710 1.00 13.22 73 ALA A C 1
ATOM 554 O O . ALA A 1 73 ? 3.192 3.020 1.880 1.00 13.43 73 ALA A O 1
ATOM 556 N N . LYS A 1 74 ? 1.600 1.516 2.376 1.00 13.25 74 LYS A N 1
ATOM 557 C CA . LYS A 1 74 ? 1.148 1.450 0.976 1.00 12.64 74 LYS A CA 1
ATOM 558 C C . LYS A 1 74 ? 0.882 2.865 0.440 1.00 16.53 74 LYS A C 1
ATOM 559 O O . LYS A 1 74 ? 1.293 3.176 -0.684 1.00 17.31 74 LYS A O 1
ATOM 565 N N . SER A 1 75 ? 0.186 3.703 1.210 1.00 14.37 75 SER A N 1
ATOM 566 C CA . SER A 1 75 ? -0.096 5.073 0.781 1.00 14.60 75 SER A CA 1
ATOM 567 C C . SER A 1 75 ? 0.683 6.114 1.581 1.00 15.81 75 SER A C 1
ATOM 568 O O . SER A 1 75 ? 0.305 7.288 1.628 1.00 19.50 75 SER A O 1
ATOM 571 N N . GLY A 1 76 ? 1.760 5.686 2.230 1.00 15.23 76 GLY A N 1
ATOM 572 C CA . GLY A 1 76 ? 2.602 6.617 2.960 1.00 12.71 76 GLY A CA 1
ATOM 573 C C . GLY A 1 76 ? 2.423 6.516 4.464 1.00 11.22 76 GLY A C 1
ATOM 574 O O . GLY A 1 76 ? 2.383 5.413 5.013 1.00 11.83 76 GLY A O 1
ATOM 575 N N . TYR A 1 77 ? 2.321 7.662 5.110 1.00 10.53 77 TYR A N 1
ATOM 576 C CA . TYR A 1 77 ? 2.383 7.789 6.565 1.00 10.80 77 TYR A CA 1
ATOM 577 C C . TYR A 1 77 ? 1.552 8.982 6.968 1.00 12.56 77 TYR A C 1
ATOM 578 O O . TYR A 1 77 ? 1.656 10.028 6.325 1.00 11.57 77 TYR A O 1
ATOM 587 N N . TRP A 1 78 ? 0.781 8.878 8.051 1.00 10.92 78 TRP A N 1
ATOM 588 C CA . TRP A 1 78 ? 0.031 10.063 8.498 1.00 9.70 78 TRP A CA 1
ATOM 589 C C . TRP A 1 78 ? 1.008 11.173 8.894 1.00 14.08 78 TRP A C 1
ATOM 590 O O . TRP A 1 78 ? 0.706 12.367 8.797 1.00 13.51 78 TRP A O 1
ATOM 601 N N . ARG A 1 79 ? 2.200 10.800 9.331 1.00 11.29 79 ARG A N 1
ATOM 602 C CA . ARG A 1 79 ? 3.170 11.806 9.742 1.00 11.03 79 ARG A CA 1
ATOM 603 C C . ARG A 1 79 ? 3.670 12.556 8.540 1.00 16.68 79 ARG A C 1
ATOM 604 O O . ARG A 1 79 ? 4.085 13.699 8.673 1.00 15.75 79 ARG A O 1
ATOM 612 N N . ARG A 1 80 ? 3.631 11.906 7.384 1.00 15.06 80 ARG A N 1
ATOM 613 C CA . ARG A 1 80 ? 4.229 12.504 6.198 1.00 22.26 80 ARG A CA 1
ATOM 614 C C . ARG A 1 80 ? 3.211 13.449 5.597 1.00 20.77 80 ARG A C 1
ATOM 615 O O . ARG A 1 80 ? 3.553 14.399 4.871 1.00 24.43 80 ARG A O 1
ATOM 623 N N . ASP A 1 81 ? 1.937 13.221 5.887 1.00 23.20 81 ASP A N 1
ATOM 624 C CA . ASP A 1 81 ? 0.900 14.181 5.533 1.00 24.10 81 ASP A CA 1
ATOM 625 C C . ASP A 1 81 ? 1.130 15.492 6.293 1.00 27.90 81 ASP A C 1
ATOM 626 O O . ASP A 1 81 ? 0.825 16.580 5.810 1.00 34.48 81 ASP A O 1
ATOM 631 N N . PHE A 1 82 ? 1.760 15.376 7.454 1.00 30.56 82 PHE A N 1
ATOM 632 C CA . PHE A 1 82 ? 2.168 16.524 8.245 1.00 20.20 82 PHE A CA 1
ATOM 633 C C . PHE A 1 82 ? 3.550 17.134 7.870 1.00 23.44 82 PHE A C 1
ATOM 634 O O . PHE A 1 82 ? 3.765 18.350 7.889 1.00 23.81 82 PHE A O 1
ATOM 642 N N . ALA A 1 83 ? 4.486 16.256 7.572 1.00 13.76 83 ALA A N 1
ATOM 643 C CA . ALA A 1 83 ? 5.885 16.574 7.312 1.00 9.40 83 ALA A CA 1
ATOM 644 C C . ALA A 1 83 ? 6.271 15.725 6.111 1.00 8.06 83 ALA A C 1
ATOM 645 O O . ALA A 1 83 ? 6.558 14.533 6.228 1.00 10.27 83 ALA A O 1
ATOM 647 N N . TYR A 1 84 ? 6.221 16.315 4.914 1.00 9.40 84 TYR A N 1
ATOM 648 C CA . TYR A 1 84 ? 6.252 15.518 3.696 1.00 10.10 84 TYR A CA 1
ATOM 649 C C . TYR A 1 84 ? 7.521 14.691 3.530 1.00 11.22 84 TYR A C 1
ATOM 650 O O . TYR A 1 84 ? 7.515 13.672 2.839 1.00 13.17 84 TYR A O 1
ATOM 659 N N . TYR A 1 85 ? 8.588 15.139 4.190 1.00 10.24 85 TYR A N 1
ATOM 660 C CA . TYR A 1 85 ? 9.918 14.585 4.028 1.00 9.18 85 TYR A CA 1
ATOM 661 C C . TYR A 1 85 ? 10.114 13.368 4.918 1.00 8.67 85 TYR A C 1
ATOM 662 O O . TYR A 1 85 ? 11.106 12.666 4.775 1.00 10.30 85 TYR A O 1
ATOM 671 N N . TYR A 1 86 ? 9.173 13.116 5.814 1.00 8.74 86 TYR A N 1
ATOM 672 C CA . TYR A 1 86 ? 9.329 12.023 6.804 1.00 8.17 86 TYR A CA 1
ATOM 673 C C . TYR A 1 86 ? 9.583 10.679 6.140 1.00 10.40 86 TYR A C 1
ATOM 674 O O . TYR A 1 86 ? 8.824 10.268 5.265 1.00 10.73 86 TYR A O 1
ATOM 683 N N . LYS A 1 87 ? 10.657 10.000 6.544 1.00 11.94 87 LYS A N 1
ATOM 684 C CA . LYS A 1 87 ? 11.001 8.662 5.995 1.00 11.52 87 LYS A CA 1
ATOM 685 C C . LYS A 1 87 ? 11.240 8.587 4.494 1.00 12.83 87 LYS A C 1
ATOM 686 O O . LYS A 1 87 ? 11.304 7.508 3.926 1.00 15.18 87 LYS A O 1
ATOM 692 N N . LYS A 1 88 ? 11.426 9.714 3.823 1.00 10.54 88 LYS A N 1
ATOM 693 C CA . LYS A 1 88 ? 11.637 9.666 2.369 1.00 11.59 88 LYS A CA 1
ATOM 694 C C . LYS A 1 88 ? 12.990 9.096 2.001 1.00 19.34 88 LYS A C 1
ATOM 695 O O . LYS A 1 88 ? 13.183 8.592 0.893 1.00 20.29 88 LYS A O 1
ATOM 701 N N . ASN A 1 89 ? 13.917 9.155 2.940 1.00 17.07 89 ASN A N 1
ATOM 702 C CA . ASN A 1 89 ? 15.219 8.539 2.740 1.00 20.95 89 ASN A CA 1
ATOM 703 C C . ASN A 1 89 ? 15.094 7.016 2.604 1.00 21.11 89 ASN A C 1
ATOM 704 O O . ASN A 1 89 ? 15.860 6.392 1.866 1.00 23.33 89 ASN A O 1
ATOM 709 N N . ARG A 1 90 ? 14.126 6.436 3.311 1.00 21.32 90 ARG A N 1
ATOM 710 C CA . ARG A 1 90 ? 13.890 4.991 3.268 1.00 27.65 90 ARG A CA 1
ATOM 711 C C . ARG A 1 90 ? 13.414 4.534 1.893 1.00 30.76 90 ARG A C 1
ATOM 712 O O . ARG A 1 90 ? 13.900 3.538 1.352 1.00 24.99 90 ARG A O 1
ATOM 720 N N . GLY A 1 91 ? 12.458 5.260 1.328 1.00 29.59 91 GLY A N 1
ATOM 721 C CA . GLY A 1 91 ? 11.979 4.962 -0.007 1.00 33.13 91 GLY A CA 1
ATOM 722 C C . GLY A 1 91 ? 13.088 5.085 -1.034 1.00 35.69 91 GLY A C 1
ATOM 723 O O . GLY A 1 91 ? 13.181 4.264 -1.944 1.00 36.30 91 GLY A O 1
ATOM 724 N N . LYS A 1 92 ? 13.928 6.109 -0.898 1.00 24.48 92 LYS A N 1
ATOM 725 C CA . LYS A 1 92 ? 15.013 6.332 -1.859 1.00 30.15 92 LYS A CA 1
ATOM 726 C C . LYS A 1 92 ? 15.920 5.108 -1.875 1.00 38.12 92 LYS A C 1
ATOM 727 O O . LYS A 1 92 ? 16.231 4.562 -2.936 1.00 36.96 92 LYS A O 1
ATOM 733 N N . ALA A 1 93 ? 16.324 4.663 -0.688 1.00 31.42 93 ALA A N 1
ATOM 734 C CA . ALA A 1 93 ? 17.197 3.493 -0.567 1.00 27.64 93 ALA A CA 1
ATOM 735 C C . ALA A 1 93 ? 16.600 2.230 -1.199 1.00 36.82 93 ALA A C 1
ATOM 736 O O . ALA A 1 93 ? 17.298 1.490 -1.898 1.00 36.94 93 ALA A O 1
ATOM 738 N N . ARG A 1 94 ? 15.317 1.976 -0.945 1.00 30.03 94 ARG A N 1
ATOM 739 C CA . ARG A 1 94 ? 14.650 0.799 -1.510 1.00 31.38 94 ARG A CA 1
ATOM 740 C C . ARG A 1 94 ? 14.578 0.855 -3.044 1.00 44.97 94 ARG A C 1
ATOM 741 O O . ARG A 1 94 ? 14.648 -0.179 -3.711 1.00 38.93 94 ARG A O 1
ATOM 749 N N . GLU A 1 95 ? 14.465 2.061 -3.602 1.00 46.23 95 GLU A N 1
ATOM 750 C CA . GLU A 1 95 ? 14.406 2.239 -5.059 1.00 39.51 95 GLU A CA 1
ATOM 751 C C . GLU A 1 95 ? 15.670 1.726 -5.749 1.00 51.75 95 GLU A C 1
ATOM 752 O O . GLU A 1 95 ? 15.609 1.135 -6.829 1.00 49.79 95 GLU A O 1
ATOM 758 N N . GLU A 1 96 ? 16.813 1.954 -5.112 1.00 51.12 96 GLU A N 1
ATOM 759 C CA . GLU A 1 96 ? 18.109 1.652 -5.703 1.00 38.16 96 GLU A CA 1
ATOM 760 C C . GLU A 1 96 ? 18.542 0.200 -5.471 1.00 56.10 96 GLU A C 1
ATOM 761 O O . GLU A 1 96 ? 19.512 -0.278 -6.063 1.00 43.19 96 GLU A O 1
ATOM 767 N N . SER A 1 97 ? 17.815 -0.501 -4.608 1.00 52.42 97 SER A N 1
ATOM 768 C CA . SER A 1 97 ? 18.132 -1.890 -4.282 1.00 38.75 97 SER A CA 1
ATOM 769 C C . SER A 1 97 ? 17.779 -2.858 -5.417 1.00 35.63 97 SER A C 1
ATOM 770 O O . SER A 1 97 ? 16.820 -2.625 -6.150 1.00 48.07 97 SER A O 1
ATOM 773 N N . THR A 1 98 ? 18.539 -3.951 -5.538 1.00 27.70 98 THR A N 1
ATOM 774 C CA . THR A 1 98 ? 18.215 -5.045 -6.455 1.00 28.58 98 THR A CA 1
ATOM 775 C C . THR A 1 98 ? 17.386 -6.180 -5.811 1.00 26.03 98 THR A C 1
ATOM 776 O O . THR A 1 98 ? 17.156 -7.219 -6.419 1.00 25.12 98 THR A O 1
ATOM 780 N N . TRP A 1 99 ? 16.966 -5.978 -4.566 1.00 22.55 99 TRP A N 1
ATOM 781 C CA . TRP A 1 99 ? 16.109 -6.943 -3.869 1.00 17.13 99 TRP A CA 1
ATOM 782 C C . TRP A 1 99 ? 14.707 -6.611 -4.329 1.00 17.43 99 TRP A C 1
ATOM 783 O O . TRP A 1 99 ? 14.417 -5.453 -4.639 1.00 20.20 99 TRP A O 1
ATOM 794 N N . ASP A 1 100 ? 13.846 -7.626 -4.423 1.00 14.62 100 ASP A N 1
ATOM 795 C CA . ASP A 1 100 ? 12.499 -7.426 -4.952 1.00 14.23 100 ASP A CA 1
ATOM 796 C C . ASP A 1 100 ? 11.535 -6.843 -3.910 1.00 15.71 100 ASP A C 1
ATOM 797 O O . ASP A 1 100 ? 10.584 -7.507 -3.450 1.00 15.36 100 ASP A O 1
ATOM 802 N N . TRP A 1 101 ? 11.792 -5.599 -3.543 1.00 15.56 101 TRP A N 1
ATOM 803 C CA . TRP A 1 101 ? 10.921 -4.879 -2.614 1.00 14.72 101 TRP A CA 1
ATOM 804 C C . TRP A 1 101 ? 9.465 -4.854 -3.075 1.00 14.85 101 TRP A C 1
ATOM 805 O O . TRP A 1 101 ? 8.530 -5.064 -2.284 1.00 15.26 101 TRP A O 1
ATOM 816 N N . GLU A 1 102 ? 9.246 -4.604 -4.357 1.00 15.54 102 GLU A N 1
ATOM 817 C CA . GLU A 1 102 ? 7.894 -4.528 -4.882 1.00 16.22 102 GLU A CA 1
ATOM 818 C C . GLU A 1 102 ? 7.145 -5.846 -4.676 1.00 15.84 102 GLU A C 1
ATOM 819 O O . GLU A 1 102 ? 6.008 -5.861 -4.213 1.00 17.00 102 GLU A O 1
ATOM 825 N N . GLY A 1 103 ? 7.797 -6.959 -4.990 1.00 14.32 103 GLY A N 1
ATOM 826 C CA . GLY A 1 103 ? 7.179 -8.261 -4.819 1.00 14.53 103 GLY A CA 1
ATOM 827 C C . GLY A 1 103 ? 6.958 -8.564 -3.344 1.00 14.46 103 GLY A C 1
ATOM 828 O O . GLY A 1 103 ? 5.940 -9.137 -2.971 1.00 13.43 103 GLY A O 1
ATOM 829 N N . TYR A 1 104 ? 7.940 -8.213 -2.521 1.00 12.43 104 TYR A N 1
ATOM 830 C CA . TYR A 1 104 ? 7.778 -8.413 -1.070 1.00 11.99 104 TYR A CA 1
ATOM 831 C C . TYR A 1 104 ? 6.558 -7.675 -0.509 1.00 12.06 104 TYR A C 1
ATOM 832 O O . TYR A 1 104 ? 5.712 -8.274 0.187 1.00 10.54 104 TYR A O 1
ATOM 841 N N . PHE A 1 105 ? 6.456 -6.391 -0.790 1.00 12.70 105 PHE A N 1
ATOM 842 C CA . PHE A 1 105 ? 5.335 -5.636 -0.263 1.00 11.64 105 PHE A CA 1
ATOM 843 C C . PHE A 1 105 ? 3.998 -6.129 -0.843 1.00 13.09 105 PHE A C 1
ATOM 844 O O . PHE A 1 105 ? 3.030 -6.289 -0.110 1.00 13.98 105 PHE A O 1
ATOM 852 N N . GLU A 1 106 ? 3.926 -6.349 -2.149 1.00 13.29 106 GLU A N 1
ATOM 853 C CA . GLU A 1 106 ? 2.679 -6.804 -2.746 1.00 16.50 106 GLU A CA 1
ATOM 854 C C . GLU A 1 106 ? 2.208 -8.120 -2.103 1.00 16.81 106 GLU A C 1
ATOM 855 O O . GLU A 1 106 ? 1.032 -8.274 -1.730 1.00 16.13 106 GLU A O 1
ATOM 861 N N . SER A 1 107 ? 3.140 -9.056 -1.940 1.00 12.07 107 SER A N 1
ATOM 862 C CA . SER A 1 107 ? 2.834 -10.352 -1.335 1.00 12.05 107 SER A CA 1
ATOM 863 C C . SER A 1 107 ? 2.480 -10.215 0.150 1.00 13.62 107 SER A C 1
ATOM 864 O O . SER A 1 107 ? 1.574 -10.893 0.648 1.00 12.74 107 SER A O 1
ATOM 867 N N . SER A 1 108 ? 3.205 -9.360 0.867 1.00 11.87 108 SER A N 1
ATOM 868 C CA . SER A 1 108 ? 2.982 -9.233 2.288 1.00 9.96 108 SER A CA 1
ATOM 869 C C . SER A 1 108 ? 1.582 -8.649 2.515 1.00 11.86 108 SER A C 1
ATOM 870 O O . SER A 1 108 ? 0.875 -9.121 3.407 1.00 12.62 108 SER A O 1
ATOM 873 N N . HIS A 1 109 ? 1.148 -7.682 1.697 1.00 11.62 109 HIS A N 1
ATOM 874 C CA . HIS A 1 109 ? -0.222 -7.164 1.886 1.00 14.79 109 HIS A CA 1
ATOM 875 C C . HIS A 1 109 ? -1.292 -8.235 1.721 1.00 12.48 109 HIS A C 1
ATOM 876 O O . HIS A 1 109 ? -2.269 -8.272 2.484 1.00 13.64 109 HIS A O 1
ATOM 883 N N . LYS A 1 110 ? -1.104 -9.105 0.737 1.00 13.82 110 LYS A N 1
ATOM 884 C CA . LYS A 1 110 ? -2.027 -10.199 0.500 1.00 13.64 110 LYS A CA 1
ATOM 885 C C . LYS A 1 110 ? -2.033 -11.127 1.699 1.00 14.55 110 LYS A C 1
ATOM 886 O O . LYS A 1 110 ? -3.097 -11.558 2.147 1.00 15.08 110 LYS A O 1
ATOM 892 N N . VAL A 1 111 ? -0.857 -11.476 2.229 1.00 10.49 111 VAL A N 1
ATOM 893 C CA . VAL A 1 111 ? -0.824 -12.388 3.355 1.00 10.54 111 VAL A CA 1
ATOM 894 C C . VAL A 1 111 ? -1.459 -11.756 4.608 1.00 10.60 111 VAL A C 1
ATOM 895 O O . VAL A 1 111 ? -2.156 -12.441 5.339 1.00 12.41 111 VAL A O 1
ATOM 899 N N . ILE A 1 112 ? -1.210 -10.471 4.853 1.00 10.00 112 ILE A N 1
ATOM 900 C CA . ILE A 1 112 ? -1.828 -9.805 5.981 1.00 13.69 112 ILE A CA 1
ATOM 901 C C . ILE A 1 112 ? -3.355 -9.896 5.885 1.00 12.43 112 ILE A C 1
ATOM 902 O O . ILE A 1 112 ? -4.019 -10.140 6.900 1.00 12.29 112 ILE A O 1
ATOM 907 N N . ASP A 1 113 ? -3.889 -9.765 4.662 1.00 11.48 113 ASP A N 1
ATOM 908 C CA . ASP A 1 113 ? -5.338 -9.909 4.511 1.00 13.30 113 ASP A CA 1
ATOM 909 C C . ASP A 1 113 ? -5.804 -11.341 4.817 1.00 11.83 113 ASP A C 1
ATOM 910 O O . ASP A 1 113 ? -6.880 -11.545 5.406 1.00 16.30 113 ASP A O 1
ATOM 915 N N . GLU A 1 114 ? -4.988 -12.346 4.476 1.00 10.84 114 GLU A N 1
ATOM 916 C CA . GLU A 1 114 ? -5.301 -13.711 4.837 1.00 11.46 114 GLU A CA 1
ATOM 917 C C . GLU A 1 114 ? -5.270 -13.881 6.348 1.00 12.81 114 GLU A C 1
ATOM 918 O O . GLU A 1 114 ? -6.095 -14.582 6.920 1.00 12.09 114 GLU A O 1
ATOM 924 N N . LEU A 1 115 ? -4.315 -13.257 7.030 1.00 11.25 115 LEU A N 1
ATOM 925 C CA . LEU A 1 115 ? -4.305 -13.360 8.495 1.00 11.54 115 LEU A CA 1
ATOM 926 C C . LEU A 1 115 ? -5.567 -12.791 9.104 1.00 11.56 115 LEU A C 1
ATOM 927 O O . LEU A 1 115 ? -6.096 -13.354 10.039 1.00 11.28 115 LEU A O 1
ATOM 932 N N . LYS A 1 116 ? -6.015 -11.664 8.577 1.00 12.10 116 LYS A N 1
ATOM 933 C CA . LYS A 1 116 ? -7.236 -11.051 9.113 1.00 9.74 116 LYS A CA 1
ATOM 934 C C . LYS A 1 116 ? -8.440 -11.949 8.886 1.00 17.30 116 LYS A C 1
ATOM 935 O O . LYS A 1 116 ? -9.341 -11.978 9.716 1.00 18.29 116 LYS A O 1
ATOM 941 N N . ALA A 1 117 ? -8.457 -12.666 7.764 1.00 13.07 117 ALA A N 1
ATOM 942 C CA . ALA A 1 117 ? -9.615 -13.502 7.457 1.00 13.61 117 ALA A CA 1
ATOM 943 C C . ALA A 1 117 ? -9.623 -14.803 8.242 1.00 14.84 117 ALA A C 1
ATOM 944 O O . ALA A 1 117 ? -10.697 -15.320 8.550 1.00 15.77 117 ALA A O 1
ATOM 946 N N . TYR A 1 118 ? -8.445 -15.351 8.556 1.00 11.57 118 TYR A N 1
ATOM 947 C CA . TYR A 1 118 ? -8.3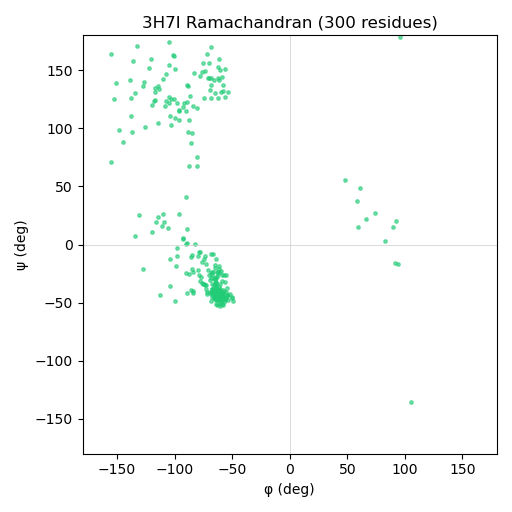72 -16.739 8.994 1.00 12.16 118 TYR A CA 1
ATOM 948 C C . TYR A 1 118 ? -7.664 -17.063 10.292 1.00 10.99 118 TYR A C 1
ATOM 949 O O . TYR A 1 118 ? -7.843 -18.141 10.817 1.00 14.29 118 TYR A O 1
ATOM 958 N N . MET A 1 119 ? -6.785 -16.178 10.768 1.00 10.97 119 MET A N 1
ATOM 959 C CA . MET A 1 119 ? -5.938 -16.523 11.887 1.00 11.25 119 MET A CA 1
ATOM 960 C C . MET A 1 119 ? -6.403 -15.858 13.164 1.00 10.79 119 MET A C 1
ATOM 961 O O . MET A 1 119 ? -7.012 -14.807 13.114 1.00 14.51 119 MET A O 1
ATOM 966 N N . PRO A 1 120 ? -6.070 -16.462 14.312 1.00 12.84 120 PRO A N 1
ATOM 967 C CA . PRO A 1 120 ? -6.694 -16.063 15.578 1.00 13.11 120 PRO A CA 1
ATOM 968 C C . PRO A 1 120 ? -5.935 -14.952 16.297 1.00 13.34 120 PRO A C 1
ATOM 969 O O . PRO A 1 120 ? -5.790 -15.010 17.521 1.00 19.31 120 PRO A O 1
ATOM 973 N N . TYR A 1 121 ? -5.453 -13.969 15.551 1.00 11.59 121 TYR A N 1
ATOM 974 C CA . TYR A 1 121 ? -4.744 -12.818 16.141 1.00 12.99 121 TYR A CA 1
ATOM 975 C C . TYR A 1 121 ? -5.451 -11.542 15.737 1.00 14.32 121 TYR A C 1
ATOM 976 O O . TYR A 1 121 ? -6.066 -11.456 14.667 1.00 13.34 121 TYR A O 1
ATOM 985 N N . ILE A 1 122 ? -5.346 -10.524 16.584 1.00 11.31 122 ILE A N 1
ATOM 986 C CA . ILE A 1 122 ? -5.799 -9.208 16.190 1.00 10.00 122 ILE A CA 1
ATOM 987 C C . ILE A 1 122 ? -4.670 -8.638 15.336 1.00 10.53 122 ILE A C 1
ATOM 988 O O . ILE A 1 122 ? -3.589 -8.434 15.833 1.00 16.28 122 ILE A O 1
ATOM 993 N N . VAL A 1 123 ? -4.945 -8.367 14.068 1.00 8.92 123 VAL A N 1
ATOM 994 C CA . VAL A 1 123 ? -3.943 -7.855 13.126 1.00 9.28 123 VAL A CA 1
ATOM 995 C C . VAL A 1 123 ? -4.188 -6.369 12.931 1.00 10.87 123 VAL A C 1
ATOM 996 O O . VAL A 1 123 ? -5.120 -5.957 12.222 1.00 11.00 123 VAL A O 1
ATOM 1000 N N . MET A 1 124 ? -3.353 -5.555 13.578 1.00 10.77 124 MET A N 1
ATOM 1001 C CA . MET A 1 124 ? -3.513 -4.097 13.547 1.00 9.58 124 MET A CA 1
ATOM 1002 C C . MET A 1 124 ? -2.821 -3.596 12.271 1.00 13.66 124 MET A C 1
ATOM 1003 O O . MET A 1 124 ? -1.597 -3.407 12.245 1.00 11.49 124 MET A O 1
ATOM 1008 N N . ASP A 1 125 ? -3.595 -3.404 11.209 1.00 11.70 125 ASP A N 1
ATOM 1009 C CA . ASP A 1 125 ? -3.093 -3.035 9.901 1.00 10.84 125 ASP A CA 1
ATOM 1010 C C . ASP A 1 125 ? -4.024 -1.965 9.337 1.00 15.00 125 ASP A C 1
ATOM 1011 O O . ASP A 1 125 ? -5.199 -2.236 9.032 1.00 14.83 125 ASP A O 1
ATOM 1016 N N . ILE A 1 126 ? -3.519 -0.747 9.245 1.00 11.32 126 ILE A N 1
ATOM 1017 C CA . ILE A 1 126 ? -4.275 0.371 8.675 1.00 11.17 126 ILE A CA 1
ATOM 1018 C C . ILE A 1 126 ? -3.302 1.138 7.800 1.00 11.16 126 ILE A C 1
ATOM 1019 O O . ILE A 1 126 ? -2.228 1.542 8.256 1.00 11.59 126 ILE A O 1
ATOM 1024 N N . ASP A 1 127 ? -3.655 1.357 6.542 1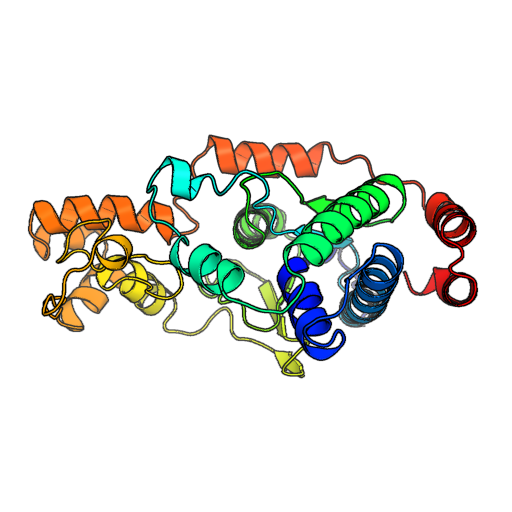.00 11.86 127 ASP A N 1
ATOM 1025 C CA . ASP A 1 127 ? -2.772 2.067 5.594 1.00 10.10 127 ASP A CA 1
ATOM 1026 C C . ASP A 1 127 ? -2.443 3.465 6.149 1.00 9.61 127 ASP A C 1
ATOM 1027 O O . ASP A 1 127 ? -3.344 4.176 6.640 1.00 12.24 127 ASP A O 1
ATOM 1032 N N . LYS A 1 128 ? -1.155 3.811 6.115 1.00 10.50 128 LYS A N 1
ATOM 1033 C CA . LYS A 1 128 ? -0.586 5.064 6.634 1.00 12.11 128 LYS A CA 1
ATOM 1034 C C . LYS A 1 128 ? -0.305 5.045 8.133 1.00 10.59 128 LYS A C 1
ATOM 1035 O O . LYS A 1 128 ? 0.147 6.034 8.696 1.00 11.15 128 LYS A O 1
ATOM 1041 N N . TYR A 1 129 ? -0.545 3.892 8.774 1.00 10.09 129 TYR A N 1
ATOM 1042 C CA . TYR A 1 129 ? -0.241 3.733 10.188 1.00 9.29 129 TYR A CA 1
ATOM 1043 C C . TYR A 1 129 ? 0.925 2.790 10.405 1.00 8.25 129 TYR A C 1
ATOM 1044 O O . TYR A 1 129 ? 1.087 1.811 9.697 1.00 9.86 129 TYR A O 1
ATOM 1053 N N . GLU A 1 130 ? 1.730 3.150 11.390 1.00 8.31 130 GLU A N 1
ATOM 1054 C CA . GLU A 1 130 ? 2.962 2.418 11.698 1.00 7.98 130 GLU A CA 1
ATOM 1055 C C . GLU A 1 130 ? 2.747 1.477 12.873 1.00 6.90 130 GLU A C 1
ATOM 1056 O O . GLU A 1 130 ? 1.896 1.710 13.749 1.00 8.97 130 GLU A O 1
ATOM 1062 N N . ALA A 1 131 ? 3.504 0.386 12.865 1.00 8.20 131 ALA A N 1
ATOM 1063 C CA . ALA A 1 131 ? 3.427 -0.584 13.967 1.00 7.76 131 ALA A CA 1
ATOM 1064 C C . ALA A 1 131 ? 3.670 0.107 15.298 1.00 8.89 131 ALA A C 1
ATOM 1065 O O . ALA A 1 131 ? 2.981 -0.175 16.314 1.00 10.07 131 ALA A O 1
ATOM 1067 N N . ASN A 1 132 ? 4.573 1.084 15.338 1.00 8.72 132 ASN A N 1
ATOM 1068 C CA . ASN A 1 132 ? 4.876 1.744 16.603 1.00 10.05 132 ASN A CA 1
ATOM 1069 C C . ASN A 1 132 ? 3.680 2.581 17.094 1.00 8.62 132 ASN A C 1
ATOM 1070 O O . ASN A 1 132 ? 3.589 2.849 18.287 1.00 10.30 132 ASN A O 1
ATOM 1075 N N . ASP A 1 133 ? 2.813 3.015 16.174 1.00 9.65 133 ASP A N 1
ATOM 1076 C CA . ASP A 1 133 ? 1.610 3.769 16.523 1.00 9.97 133 ASP A CA 1
ATOM 1077 C C . ASP A 1 133 ? 0.656 2.834 17.253 1.00 9.20 133 ASP A C 1
ATOM 1078 O O . ASP A 1 133 ? 0.140 3.154 18.313 1.00 9.90 133 ASP A O 1
ATOM 1083 N N . HIS A 1 134 ? 0.447 1.671 16.668 1.00 9.12 134 HIS A N 1
ATOM 1084 C CA . HIS A 1 134 ? -0.430 0.687 17.337 1.00 7.85 134 HIS A CA 1
ATOM 1085 C C . HIS A 1 134 ? 0.113 0.307 18.706 1.00 10.15 134 HIS A C 1
ATOM 1086 O O . HIS A 1 134 ? -0.656 0.199 19.677 1.00 10.34 134 HIS A O 1
ATOM 1093 N N . ILE A 1 135 ? 1.412 0.042 18.789 1.00 7.76 135 ILE A N 1
ATOM 1094 C CA . ILE A 1 135 ? 1.985 -0.354 20.069 1.00 8.38 135 ILE A CA 1
ATOM 1095 C C . ILE A 1 135 ? 1.836 0.757 21.090 1.00 10.28 135 ILE A C 1
ATOM 1096 O O . ILE A 1 135 ? 1.380 0.485 22.201 1.00 10.74 135 ILE A O 1
ATOM 1101 N N . ALA A 1 136 ? 2.177 2.007 20.731 1.00 8.51 136 ALA A N 1
ATOM 1102 C CA . ALA A 1 136 ? 2.134 3.074 21.706 1.00 11.43 136 ALA A CA 1
ATOM 1103 C C . ALA A 1 136 ? 0.706 3.283 22.209 1.00 9.09 136 ALA A C 1
ATOM 1104 O O . ALA A 1 136 ? 0.510 3.441 23.408 1.00 11.51 136 ALA A O 1
ATOM 1106 N N . VAL A 1 137 ? -0.267 3.294 21.310 1.00 9.52 137 VAL A N 1
ATOM 1107 C CA . VAL A 1 137 ? -1.645 3.601 21.691 1.00 10.77 137 VAL A CA 1
ATOM 1108 C C . VAL A 1 137 ? -2.215 2.428 22.478 1.00 11.51 137 VAL A C 1
ATOM 1109 O O . VAL A 1 137 ? -2.910 2.630 23.495 1.00 11.04 137 VAL A O 1
ATOM 1113 N N . LEU A 1 138 ? -1.920 1.204 22.055 1.00 10.15 138 LEU A N 1
ATOM 1114 C CA . LEU A 1 138 ? -2.505 0.060 22.766 1.00 9.73 138 LEU A CA 1
ATOM 1115 C C . LEU A 1 138 ? -1.848 -0.187 24.101 1.00 12.01 138 LEU A C 1
ATOM 1116 O O . LEU A 1 138 ? -2.513 -0.604 25.036 1.00 13.25 138 LEU A O 1
ATOM 1121 N N . VAL A 1 139 ? -0.553 0.063 24.224 1.00 10.82 139 VAL A N 1
ATOM 1122 C CA . VAL A 1 139 ? 0.083 -0.055 25.532 1.00 10.57 139 VAL A CA 1
ATOM 1123 C C . VAL A 1 139 ? -0.568 0.915 26.530 1.00 12.78 139 VAL A C 1
ATOM 1124 O O . VAL A 1 139 ? -0.873 0.533 27.662 1.00 14.79 139 VAL A O 1
ATOM 1128 N N . LYS A 1 140 ? -0.785 2.162 26.104 1.00 10.75 140 LYS A N 1
ATOM 1129 C CA . LYS A 1 140 ? -1.462 3.119 26.965 1.00 16.32 140 LYS A CA 1
ATOM 1130 C C . LYS A 1 140 ? -2.843 2.576 27.380 1.00 14.95 140 LYS A C 1
ATOM 1131 O O . LYS A 1 140 ? -3.187 2.579 28.587 1.00 16.98 140 LYS A O 1
ATOM 1137 N N . LYS A 1 141 ? -3.624 2.110 26.414 1.00 12.72 141 LYS A N 1
ATOM 1138 C CA . LYS A 1 141 ? -4.955 1.567 26.703 1.00 14.58 141 LYS A CA 1
ATOM 1139 C C . LYS A 1 141 ? -4.895 0.356 27.632 1.00 18.07 141 LYS A C 1
ATOM 1140 O O . LYS A 1 141 ? -5.573 0.310 28.656 1.00 18.52 141 LYS A O 1
ATOM 1146 N N . PHE A 1 142 ? -4.092 -0.628 27.280 1.00 14.25 142 PHE A N 1
ATOM 1147 C CA . PHE A 1 142 ? -4.137 -1.894 28.009 1.00 13.32 142 PHE A CA 1
ATOM 1148 C C . PHE A 1 142 ? -3.515 -1.752 29.379 1.00 15.24 142 PHE A C 1
ATOM 1149 O O . PHE A 1 142 ? -3.934 -2.417 30.328 1.00 15.20 142 PHE A O 1
ATOM 1157 N N . SER A 1 143 ? -2.474 -0.934 29.503 1.00 13.92 143 SER A N 1
ATOM 1158 C CA . SER A 1 143 ? -1.800 -0.787 30.786 1.00 17.08 143 SER A CA 1
ATOM 1159 C C . SER A 1 143 ? -2.735 -0.108 31.767 1.00 20.60 143 SER A C 1
ATOM 1160 O O . SER A 1 143 ? -2.808 -0.514 32.929 1.00 21.30 143 SER A O 1
ATOM 1163 N N . LEU A 1 144 ? -3.512 0.861 31.298 1.00 17.70 144 LEU A N 1
ATOM 1164 C CA . LEU A 1 144 ? -4.509 1.515 32.164 1.00 24.74 144 LEU A CA 1
ATOM 1165 C C . LEU A 1 144 ? -5.622 0.565 32.622 1.00 25.10 144 LEU A C 1
ATOM 1166 O O . LEU A 1 144 ? -6.177 0.737 33.717 1.00 25.87 144 LEU A O 1
ATOM 1171 N N . GLU A 1 145 ? -5.950 -0.423 31.788 1.00 18.27 145 GLU A N 1
ATOM 1172 C CA . GLU A 1 145 ? -6.950 -1.453 32.101 1.00 20.72 145 GLU A CA 1
ATOM 1173 C C . GLU A 1 145 ? -6.393 -2.590 32.949 1.00 19.07 145 GLU A C 1
ATOM 1174 O O . GLU A 1 145 ? -7.113 -3.537 33.266 1.00 26.67 145 GLU A O 1
ATOM 1180 N N . GLY A 1 146 ? -5.113 -2.518 33.309 1.00 17.01 146 GLY A N 1
ATOM 1181 C CA . GLY A 1 146 ? -4.545 -3.475 34.244 1.00 18.80 146 GLY A CA 1
ATOM 1182 C C . GLY A 1 146 ? -3.951 -4.738 33.640 1.00 21.72 146 GLY A C 1
ATOM 1183 O O . GLY A 1 146 ? -3.705 -5.710 34.367 1.00 21.40 146 GLY A O 1
ATOM 1184 N N . HIS A 1 147 ? -3.708 -4.744 32.323 1.00 16.13 147 HIS A N 1
ATOM 1185 C CA . HIS A 1 147 ? -3.095 -5.903 31.681 1.00 12.88 147 HIS A CA 1
ATOM 1186 C C . HIS A 1 147 ? -1.573 -5.799 31.720 1.00 17.05 147 HIS A C 1
ATOM 1187 O O . HIS A 1 147 ? -1.022 -4.725 31.438 1.00 19.18 147 HIS A O 1
ATOM 1194 N N . LYS A 1 148 ? -0.899 -6.898 32.037 1.00 13.24 148 LYS A N 1
ATOM 1195 C CA . LYS A 1 148 ? 0.548 -6.994 31.811 1.00 14.02 148 LYS A CA 1
ATOM 1196 C C . LYS A 1 148 ? 0.768 -7.085 30.308 1.00 13.64 148 LYS A C 1
ATOM 1197 O O . LYS A 1 148 ? -0.045 -7.658 29.585 1.00 14.10 148 LYS A O 1
ATOM 1203 N N . ILE A 1 149 ? 1.842 -6.456 29.847 1.00 12.00 149 ILE A N 1
ATOM 1204 C CA . ILE A 1 149 ? 2.105 -6.360 28.409 1.00 11.36 149 ILE A CA 1
ATOM 1205 C C . ILE A 1 149 ? 3.503 -6.835 28.073 1.00 11.87 149 ILE A C 1
ATOM 1206 O O . ILE A 1 149 ? 4.455 -6.509 28.777 1.00 11.69 149 ILE A O 1
ATOM 1211 N N . LEU A 1 150 ? 3.599 -7.620 27.000 1.00 10.17 150 LEU A N 1
ATOM 1212 C CA . LEU A 1 150 ? 4.865 -8.035 26.429 1.00 9.31 150 LEU A CA 1
ATOM 1213 C C . LEU A 1 150 ? 4.909 -7.469 25.028 1.00 9.55 150 LEU A C 1
ATOM 1214 O O . LEU A 1 150 ? 4.030 -7.758 24.214 1.00 9.74 150 LEU A O 1
ATOM 1219 N N . ILE A 1 151 ? 5.939 -6.688 24.740 1.00 9.06 151 ILE A N 1
ATOM 1220 C CA . ILE A 1 151 ? 6.223 -6.246 23.378 1.00 8.93 151 ILE A CA 1
ATOM 1221 C C . ILE A 1 151 ? 7.294 -7.166 22.807 1.00 9.68 151 ILE A C 1
ATOM 1222 O O . ILE A 1 151 ? 8.365 -7.331 23.421 1.00 10.92 151 ILE A O 1
ATOM 1227 N N . ILE A 1 152 ? 7.008 -7.831 21.695 1.00 7.77 152 ILE A N 1
ATOM 1228 C CA . ILE A 1 152 ? 8.064 -8.583 21.008 1.00 8.06 152 ILE A CA 1
ATOM 1229 C C . ILE A 1 152 ? 8.557 -7.713 19.839 1.00 8.61 152 ILE A C 1
ATOM 1230 O O . ILE A 1 152 ? 7.831 -7.459 18.871 1.00 8.35 152 ILE A O 1
ATOM 1235 N N . SER A 1 153 ? 9.778 -7.190 19.965 1.00 9.24 153 SER A N 1
ATOM 1236 C CA . SER A 1 153 ? 10.360 -6.282 18.988 1.00 8.99 153 SER A CA 1
ATOM 1237 C C . SER A 1 153 ? 11.865 -6.450 19.077 1.00 11.04 153 SER A C 1
ATOM 1238 O O . SER A 1 153 ? 12.451 -6.302 20.182 1.00 10.29 153 SER A O 1
ATOM 1241 N N . SER A 1 154 ? 12.479 -6.749 17.935 1.00 11.06 154 SER A N 1
ATOM 1242 C CA . SER A 1 154 ? 13.919 -7.015 17.943 1.00 11.21 154 SER A CA 1
ATOM 124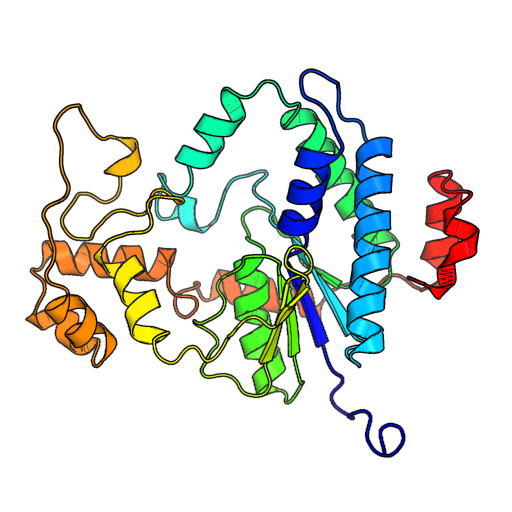3 C C . SER A 1 154 ? 14.767 -5.807 18.254 1.00 14.03 154 SER A C 1
ATOM 1244 O O . SER A 1 154 ? 15.740 -5.906 19.008 1.00 12.67 154 SER A O 1
ATOM 1247 N N . ASP A 1 155 ? 14.426 -4.663 17.674 1.00 13.04 155 ASP A N 1
ATOM 1248 C CA . ASP A 1 155 ? 15.262 -3.473 17.849 1.00 14.05 155 ASP A CA 1
ATOM 1249 C C . ASP A 1 155 ? 14.448 -2.235 18.167 1.00 13.38 155 ASP A C 1
ATOM 1250 O O . ASP A 1 155 ? 14.982 -1.136 18.248 1.00 15.28 155 ASP A O 1
ATOM 1255 N N . GLY A 1 156 ? 13.154 -2.391 18.391 1.00 9.00 156 GLY A N 1
ATOM 1256 C CA . GLY A 1 156 ? 12.382 -1.166 18.600 1.00 10.65 156 GLY A CA 1
ATOM 1257 C C . GLY A 1 156 ? 12.747 -0.482 19.914 1.00 9.92 156 GLY A C 1
ATOM 1258 O O . GLY A 1 156 ? 13.025 -1.135 20.929 1.00 11.53 156 GLY A O 1
ATOM 1259 N N . ASP A 1 157 ? 12.760 0.850 19.894 1.00 11.34 157 ASP A N 1
ATOM 1260 C CA . ASP A 1 157 ? 12.961 1.641 21.104 1.00 11.40 157 ASP A CA 1
ATOM 1261 C C . ASP A 1 157 ? 11.591 2.054 21.649 1.00 13.19 157 ASP A C 1
ATOM 1262 O O . ASP A 1 157 ? 10.882 2.889 21.065 1.00 12.76 157 ASP A O 1
ATOM 1267 N N . PHE A 1 158 ? 11.210 1.420 22.745 1.00 11.07 158 PHE A N 1
ATOM 1268 C CA . PHE A 1 158 ? 9.936 1.686 23.383 1.00 8.72 158 PHE A CA 1
ATOM 1269 C C . PHE A 1 158 ? 10.132 2.294 24.763 1.00 9.26 158 PHE A C 1
ATOM 1270 O O . PHE A 1 158 ? 9.232 2.257 25.593 1.00 10.47 158 PHE A O 1
ATOM 1278 N N . THR A 1 159 ? 11.295 2.922 24.959 1.00 10.95 159 THR A N 1
ATOM 1279 C CA . THR A 1 159 ? 11.597 3.562 26.237 1.00 10.43 159 THR A CA 1
ATOM 1280 C C . THR A 1 159 ? 10.677 4.742 26.544 1.00 11.27 159 THR A C 1
ATOM 1281 O O . THR A 1 159 ? 10.538 5.118 27.712 1.00 11.30 159 THR A O 1
ATOM 1285 N N . GLN A 1 160 ? 10.031 5.319 25.541 1.00 10.64 160 GLN A N 1
ATOM 1286 C CA . GLN A 1 160 ? 9.023 6.335 25.829 1.00 12.75 160 GLN A CA 1
ATOM 1287 C C . GLN A 1 160 ? 7.870 5.779 26.660 1.00 12.11 160 GLN A C 1
ATOM 1288 O O . GLN A 1 160 ? 7.122 6.553 27.289 1.00 16.55 160 GLN A O 1
ATOM 1294 N N . LEU A 1 161 ? 7.724 4.451 26.675 1.00 11.38 161 LEU A N 1
ATOM 1295 C CA . LEU A 1 161 ? 6.653 3.809 27.448 1.00 13.05 161 LEU A CA 1
ATOM 1296 C C . LEU A 1 161 ? 7.076 3.489 28.893 1.00 14.53 161 LEU A C 1
ATOM 1297 O O . LEU A 1 161 ? 6.382 2.739 29.611 1.00 14.70 161 LEU A O 1
ATOM 1302 N N . HIS A 1 162 ? 8.199 4.059 29.309 1.00 12.02 162 HIS A N 1
ATOM 1303 C CA . HIS A 1 162 ? 8.734 3.812 30.654 1.00 14.35 162 HIS A CA 1
ATOM 1304 C C . HIS A 1 162 ? 7.746 4.121 31.809 1.00 13.54 162 HIS A C 1
ATOM 1305 O O . HIS A 1 162 ? 7.868 3.519 32.870 1.00 18.15 162 HIS A O 1
ATOM 1312 N N . LYS A 1 163 ? 6.786 5.016 31.610 1.00 17.37 163 LYS A N 1
ATOM 1313 C CA . LYS A 1 163 ? 5.879 5.402 32.700 1.00 26.90 163 LYS A CA 1
ATOM 1314 C C . LYS A 1 163 ? 4.810 4.346 32.995 1.00 21.85 163 LYS A C 1
ATOM 1315 O O . LYS A 1 163 ? 4.166 4.372 34.043 1.00 28.16 163 LYS A O 1
ATOM 1321 N N . TYR A 1 164 ? 4.623 3.403 32.082 1.00 17.25 164 TYR A N 1
ATOM 1322 C CA . TYR A 1 164 ? 3.532 2.441 32.207 1.00 17.95 164 TYR A CA 1
ATOM 1323 C C . TYR A 1 164 ? 3.948 1.216 32.989 1.00 16.36 164 TYR A C 1
ATOM 1324 O O . TYR A 1 164 ? 5.046 0.681 32.805 1.00 20.04 164 TYR A O 1
ATOM 1333 N N . PRO A 1 165 ? 3.061 0.755 33.879 1.00 17.62 165 PRO A N 1
ATOM 1334 C CA . PRO A 1 165 ? 3.435 -0.404 34.668 1.00 18.94 165 PRO A CA 1
ATOM 1335 C C . PRO A 1 165 ? 3.350 -1.691 33.851 1.00 14.90 165 PRO A C 1
ATOM 1336 O O . PRO A 1 165 ? 2.535 -1.816 32.939 1.00 19.23 165 PRO A O 1
ATOM 1340 N N . ASN A 1 166 ? 4.232 -2.611 34.195 1.00 17.34 166 ASN A N 1
ATOM 1341 C CA . ASN A 1 166 ? 4.164 -3.988 33.733 1.00 16.55 166 ASN A CA 1
ATOM 1342 C C . ASN A 1 166 ? 4.265 -4.099 32.230 1.00 14.91 166 AS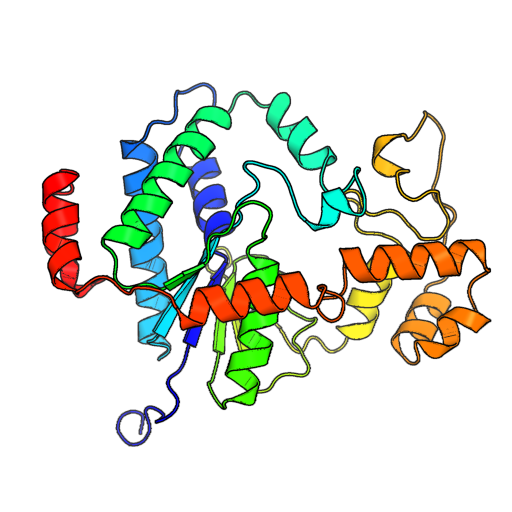N A C 1
ATOM 1343 O O . ASN A 1 166 ? 3.452 -4.765 31.596 1.00 15.17 166 ASN A O 1
ATOM 1348 N N . VAL A 1 167 ? 5.260 -3.414 31.677 1.00 13.75 167 VAL A N 1
ATOM 1349 C CA . VAL A 1 167 ? 5.529 -3.560 30.258 1.00 12.24 167 VAL A CA 1
ATOM 1350 C C . VAL A 1 167 ? 6.928 -4.142 30.118 1.00 11.70 167 VAL A C 1
ATOM 1351 O O . VAL A 1 167 ? 7.876 -3.563 30.615 1.00 15.80 167 VAL A O 1
ATOM 1355 N N . LYS A 1 168 ? 7.060 -5.266 29.417 1.00 10.83 168 LYS A N 1
ATOM 1356 C CA . LYS A 1 168 ? 8.354 -5.851 29.117 1.00 13.19 168 LYS A CA 1
ATOM 1357 C C . LYS A 1 168 ? 8.546 -5.947 27.625 1.00 12.17 168 LYS A C 1
ATOM 1358 O O . LYS A 1 168 ? 7.561 -5.941 26.883 1.00 11.67 168 LYS A O 1
ATOM 1364 N N . GLN A 1 169 ? 9.801 -6.059 27.189 1.00 10.35 169 GLN A N 1
ATOM 1365 C CA . GLN A 1 169 ? 10.102 -6.225 25.766 1.00 9.48 169 GLN A CA 1
ATOM 1366 C C . GLN A 1 169 ? 11.124 -7.320 25.577 1.00 9.59 169 GLN A C 1
ATOM 1367 O O . GLN A 1 169 ? 12.191 -7.310 26.230 1.00 11.51 169 GLN A O 1
ATOM 1373 N N . TRP A 1 170 ? 10.814 -8.237 24.661 1.00 8.34 170 TRP A N 1
ATOM 1374 C CA . TRP A 1 170 ? 11.701 -9.323 24.275 1.00 8.49 170 TRP A CA 1
ATOM 1375 C C . TRP A 1 170 ? 12.134 -9.115 22.833 1.00 10.26 170 TRP A C 1
ATOM 1376 O O . TRP A 1 170 ? 11.278 -8.837 21.964 1.00 10.58 170 TRP A O 1
ATOM 1387 N N . SER A 1 171 ? 13.436 -9.265 22.554 1.00 9.09 171 SER A N 1
ATOM 1388 C CA . SER A 1 171 ? 13.996 -9.135 21.209 1.00 7.96 171 SER A CA 1
ATOM 1389 C C . SER A 1 171 ? 14.293 -10.519 20.653 1.00 11.77 171 SER A C 1
ATOM 1390 O O . SER A 1 171 ? 15.202 -11.191 21.115 1.00 11.33 171 SER A O 1
ATOM 1393 N N . PRO A 1 172 ? 13.544 -10.960 19.653 1.00 9.49 172 PRO A N 1
ATOM 1394 C CA . PRO A 1 172 ? 13.856 -12.263 19.062 1.00 12.73 172 PRO A CA 1
ATOM 1395 C C . PRO A 1 172 ? 15.203 -12.255 18.356 1.00 12.12 172 PRO A C 1
ATOM 1396 O O . PRO A 1 172 ? 15.912 -13.248 18.480 1.00 15.52 172 PRO A O 1
ATOM 1400 N N . MET A 1 173 ? 15.566 -11.198 17.640 1.00 9.25 173 MET A N 1
ATOM 1401 C CA . MET A 1 173 ? 16.830 -11.246 16.913 1.00 11.67 173 MET A CA 1
ATOM 1402 C C . MET A 1 173 ? 17.994 -11.406 17.873 1.00 13.71 173 MET A C 1
ATOM 1403 O O . MET A 1 173 ? 18.927 -12.169 17.595 1.00 18.67 173 MET A O 1
ATOM 1408 N N . HIS A 1 174 ? 17.954 -10.691 18.990 1.00 11.09 174 HIS A N 1
ATOM 1409 C CA . HIS A 1 174 ? 19.083 -10.675 19.910 1.00 12.79 174 HIS A CA 1
ATOM 1410 C C . HIS A 1 174 ? 18.912 -11.641 21.080 1.00 14.49 174 HIS A C 1
ATOM 1411 O O . HIS A 1 174 ? 19.812 -11.766 21.919 1.00 16.64 174 HIS A O 1
ATOM 1418 N N . LYS A 1 175 ? 17.762 -12.313 21.140 1.00 14.33 175 LYS A N 1
ATOM 1419 C CA . LYS A 1 175 ? 17.454 -13.275 22.209 1.00 13.35 175 LYS A CA 1
ATOM 1420 C C . LYS A 1 175 ? 17.752 -12.695 23.588 1.00 13.73 175 LYS A C 1
ATOM 1421 O O . LYS A 1 175 ? 18.488 -13.287 24.387 1.00 14.00 175 LYS A O 1
ATOM 1427 N N . LYS A 1 176 ? 17.166 -11.546 23.891 1.00 11.48 176 LYS A N 1
ATOM 1428 C CA . LYS A 1 176 ? 17.384 -10.933 25.178 1.00 10.60 176 LYS A CA 1
ATOM 1429 C C . LYS A 1 176 ? 16.216 -10.032 25.533 1.00 12.37 176 LYS A C 1
ATOM 1430 O O . LYS A 1 176 ? 15.430 -9.629 24.656 1.00 11.90 176 LYS A O 1
ATOM 1436 N N . TRP A 1 177 ? 16.135 -9.680 26.795 1.00 11.78 177 TRP A N 1
ATOM 1437 C CA . TRP A 1 177 ? 15.195 -8.675 27.267 1.00 9.66 177 TRP A CA 1
ATOM 1438 C C . TRP A 1 177 ? 15.744 -7.298 26.927 1.00 12.20 177 TRP A C 1
ATOM 1439 O O . TRP A 1 177 ? 16.964 -7.064 26.934 1.00 14.94 177 TRP A O 1
ATOM 1450 N N . VAL A 1 178 ? 14.834 -6.386 26.613 1.00 11.39 178 VAL A N 1
ATOM 1451 C CA . VAL A 1 178 ? 15.205 -5.024 26.270 1.00 12.05 178 VAL A CA 1
ATOM 1452 C C . VAL A 1 178 ? 14.614 -4.087 27.305 1.00 10.98 178 VAL A C 1
ATOM 1453 O O . VAL A 1 178 ? 13.442 -4.192 27.673 1.00 12.99 178 VAL A O 1
ATOM 1457 N N . LYS A 1 179 ? 15.441 -3.149 27.753 1.00 17.03 179 LYS A N 1
ATOM 1458 C CA . LYS A 1 179 ? 15.020 -2.185 28.742 1.00 20.87 179 LYS A CA 1
ATOM 1459 C C . LYS A 1 179 ? 13.931 -1.275 28.195 1.00 16.01 179 LYS A C 1
ATOM 1460 O O . LYS A 1 179 ? 14.045 -0.742 27.056 1.00 17.91 179 LYS A O 1
ATOM 1466 N N . ILE A 1 180 ? 12.871 -1.156 28.978 1.00 13.37 180 ILE A N 1
ATOM 1467 C CA . ILE A 1 180 ? 11.849 -0.119 28.740 1.00 13.46 180 ILE A CA 1
ATOM 1468 C C . ILE A 1 180 ? 12.105 1.036 29.697 1.00 19.85 180 ILE A C 1
ATOM 1469 O O . ILE A 1 180 ? 12.138 2.198 29.302 1.00 17.82 180 ILE A O 1
ATOM 1474 N N . LYS A 1 181 ? 12.290 0.710 30.962 1.00 18.11 181 LYS A N 1
ATOM 1475 C CA . LYS A 1 181 ? 12.660 1.727 31.933 1.00 15.23 181 LYS A CA 1
ATOM 1476 C C . LYS A 1 181 ? 14.177 1.857 31.872 1.00 19.31 181 LYS A C 1
ATOM 1477 O O . LYS A 1 181 ? 14.903 1.195 32.620 1.00 33.49 181 LYS A O 1
ATOM 1483 N N . SER A 1 182 ? 14.673 2.706 30.977 1.00 20.28 182 SER A N 1
ATOM 1484 C CA . SER A 1 182 ? 16.111 2.784 30.737 1.00 20.11 182 SER A CA 1
ATOM 1485 C C . SER A 1 182 ? 16.888 3.702 31.699 1.00 23.14 182 SER A C 1
ATOM 1486 O O . SER A 1 182 ? 18.102 3.561 31.832 1.00 31.47 182 SER A O 1
ATOM 1489 N N . GLY A 1 183 ? 16.199 4.634 32.346 1.00 26.00 183 GLY A N 1
ATOM 1490 C CA . GLY A 1 183 ? 16.856 5.600 33.217 1.00 25.86 183 GLY A CA 1
ATOM 1491 C C . GLY A 1 183 ? 17.186 6.894 32.491 1.00 34.87 183 GLY A C 1
ATOM 1492 O O . GLY A 1 183 ? 17.444 7.927 33.108 1.00 32.93 183 GLY A O 1
ATOM 1493 N N . SER A 1 184 ? 17.165 6.838 31.166 1.00 23.72 184 SER A N 1
ATOM 1494 C CA . SER A 1 184 ? 17.464 8.012 30.340 1.00 19.66 184 SER A CA 1
ATOM 1495 C C . SER A 1 184 ? 16.388 8.190 29.270 1.00 17.46 184 SER A C 1
ATOM 1496 O O . SER A 1 184 ? 16.635 8.822 28.237 1.00 19.16 184 SER A O 1
ATOM 1499 N N . ALA A 1 185 ? 15.196 7.687 29.526 1.00 16.84 185 ALA A N 1
ATOM 1500 C CA . ALA A 1 185 ? 14.158 7.685 28.493 1.00 19.02 185 ALA A CA 1
ATOM 1501 C C . ALA A 1 185 ? 13.758 9.102 28.070 1.00 19.13 185 ALA A C 1
ATOM 1502 O O . ALA A 1 185 ? 13.650 9.383 26.879 1.00 17.96 185 ALA A O 1
ATOM 1504 N N . GLU A 1 186 ? 13.540 10.004 29.026 1.00 16.95 186 GLU A N 1
ATOM 1505 C CA . GLU A 1 186 ? 13.102 11.345 28.633 1.00 16.44 186 GLU A CA 1
ATOM 1506 C C . GLU A 1 186 ? 14.216 12.088 27.872 1.00 18.33 186 GLU A C 1
ATOM 1507 O O . GLU A 1 186 ? 13.965 12.755 26.854 1.00 14.88 186 GLU A O 1
ATOM 1513 N N . ILE A 1 187 ? 15.453 11.974 28.338 1.00 16.93 187 ILE A N 1
ATOM 1514 C CA . ILE A 1 187 ? 16.559 12.637 27.657 1.00 14.87 187 ILE A CA 1
ATOM 1515 C C . ILE A 1 187 ? 16.738 12.050 26.249 1.00 20.96 187 ILE A C 1
ATOM 1516 O O . ILE A 1 187 ? 16.982 12.789 25.283 1.00 18.13 187 ILE A O 1
ATOM 1521 N N . ASP A 1 188 ? 16.627 10.727 26.126 1.00 15.21 188 ASP A N 1
ATOM 1522 C CA . ASP A 1 188 ? 16.805 10.082 24.841 1.00 15.60 188 ASP A CA 1
ATOM 1523 C C . ASP A 1 188 ? 15.713 10.486 23.853 1.00 14.84 188 ASP A C 1
ATOM 1524 O O . ASP A 1 188 ? 15.990 10.721 22.657 1.00 15.17 188 ASP A O 1
ATOM 1529 N N . CYS A 1 189 ? 14.487 10.596 24.353 1.00 14.65 189 CYS A N 1
ATOM 1530 C CA . CYS A 1 189 ? 13.378 11.088 23.532 1.00 11.87 189 CYS A CA 1
ATOM 1531 C C . CYS A 1 189 ? 13.641 12.542 23.089 1.00 10.95 189 CYS A C 1
ATOM 1532 O O . CYS A 1 189 ? 13.493 12.924 21.906 1.00 12.17 189 CYS A O 1
ATOM 1535 N N . MET A 1 190 ? 14.070 13.358 24.045 1.00 12.64 190 MET A N 1
ATOM 1536 C CA . MET A 1 190 ? 14.287 14.790 23.757 1.00 11.03 190 MET A CA 1
ATOM 1537 C C . MET A 1 190 ? 15.446 15.031 22.822 1.00 13.04 190 MET A C 1
ATOM 1538 O O . MET A 1 190 ? 15.442 15.999 22.068 1.00 12.43 190 MET A O 1
ATOM 1543 N N . THR A 1 191 ? 16.433 14.146 22.843 1.00 12.21 191 THR A N 1
ATOM 1544 C CA . THR A 1 191 ? 17.564 14.233 21.940 1.00 11.19 191 THR A CA 1
ATOM 1545 C C . THR A 1 191 ? 17.059 14.097 20.497 1.00 13.67 191 THR A C 1
ATOM 1546 O O . THR A 1 191 ? 17.507 14.827 19.601 1.00 14.10 191 THR A O 1
ATOM 1550 N N . LYS A 1 192 ? 16.120 13.181 20.271 1.00 12.92 192 LYS A N 1
ATOM 1551 C CA . LYS A 1 192 ? 15.544 13.025 18.938 1.00 12.64 192 LYS A CA 1
ATOM 1552 C C . LYS A 1 192 ? 14.685 14.241 18.573 1.00 12.33 192 LYS A C 1
ATOM 1553 O O . LYS A 1 192 ? 14.741 14.737 17.438 1.00 12.02 192 LYS A O 1
ATOM 1559 N N . ILE A 1 193 ? 13.908 14.741 19.534 1.00 11.25 193 ILE A N 1
ATOM 1560 C CA . ILE A 1 193 ? 13.064 15.885 19.248 1.00 9.93 193 ILE A CA 1
ATOM 1561 C C . ILE A 1 193 ? 13.912 17.119 18.859 1.00 12.37 193 ILE A C 1
ATOM 1562 O O . ILE A 1 193 ? 13.558 17.860 17.936 1.00 11.63 193 ILE A O 1
ATOM 1567 N N . LEU A 1 194 ? 15.012 17.336 19.571 1.00 11.76 194 LEU A N 1
ATOM 1568 C CA . LEU A 1 194 ? 15.809 18.550 19.363 1.00 11.66 194 LEU A CA 1
ATOM 1569 C C . LEU A 1 194 ? 16.886 18.424 18.305 1.00 11.54 194 LEU A C 1
ATOM 1570 O O . LEU A 1 194 ? 17.114 19.379 17.545 1.00 12.47 194 LEU A O 1
ATOM 1575 N N . LYS A 1 195 ? 17.584 17.293 18.285 1.00 11.83 195 LYS A N 1
ATOM 1576 C CA . LYS A 1 195 ? 18.704 17.090 17.361 1.00 11.77 195 LYS A CA 1
ATOM 1577 C C . LYS A 1 195 ? 18.320 16.306 16.107 1.00 13.36 195 LYS A C 1
ATOM 1578 O O . LYS A 1 195 ? 19.108 16.218 15.172 1.00 17.09 195 LYS A O 1
ATOM 1584 N N . GLY A 1 196 ? 17.116 15.751 16.102 1.00 13.13 196 GLY A N 1
ATOM 1585 C CA . GLY A 1 196 ? 16.615 15.030 14.943 1.00 13.26 196 GLY A CA 1
ATOM 1586 C C . GLY A 1 196 ? 16.833 13.533 15.046 1.00 14.48 196 GLY A C 1
ATOM 1587 O O . GLY A 1 196 ? 17.425 13.026 16.014 1.00 17.29 196 GLY A O 1
ATOM 1588 N N . ASP A 1 197 ? 16.361 12.819 14.027 1.00 14.87 197 ASP A N 1
ATOM 1589 C CA . ASP A 1 197 ? 16.505 11.366 13.956 1.00 17.71 197 ASP A CA 1
ATOM 1590 C C . ASP A 1 197 ? 16.697 11.110 12.467 1.00 18.02 197 ASP A C 1
ATOM 1591 O O . ASP A 1 197 ? 15.734 10.923 11.725 1.00 14.08 197 ASP A O 1
ATOM 1596 N N . LYS A 1 198 ? 17.956 11.159 12.037 1.00 20.32 198 LYS A N 1
ATOM 1597 C CA . LYS A 1 198 ? 18.304 11.136 10.623 1.00 16.19 198 LYS A CA 1
ATOM 1598 C C . LYS A 1 198 ? 17.794 9.890 9.907 1.00 15.84 198 LYS A C 1
ATOM 1599 O O . LYS A 1 198 ? 17.456 9.960 8.723 1.00 17.72 198 LYS A O 1
ATOM 1605 N N . LYS A 1 199 ? 17.704 8.764 10.615 1.00 16.78 199 LYS A N 1
ATOM 1606 C CA . LYS A 1 199 ? 17.253 7.524 9.971 1.00 19.18 199 LYS A CA 1
ATOM 1607 C C . LYS A 1 199 ? 15.819 7.655 9.458 1.00 19.02 199 LYS A C 1
ATOM 1608 O O . LYS A 1 199 ? 15.412 6.935 8.548 1.00 18.77 199 LYS A O 1
ATOM 1614 N N . ASP A 1 200 ? 15.045 8.565 10.047 1.00 17.38 200 ASP A N 1
ATOM 1615 C CA . ASP A 1 200 ? 13.695 8.817 9.557 1.00 16.88 200 ASP A CA 1
ATOM 1616 C C . ASP A 1 200 ? 13.553 10.185 8.904 1.00 11.48 200 ASP A C 1
ATOM 1617 O O . ASP A 1 200 ? 12.427 10.642 8.694 1.00 13.64 200 ASP A O 1
ATOM 1622 N N . ASN A 1 201 ? 14.674 10.813 8.572 1.00 11.64 201 ASN A N 1
ATOM 1623 C CA . ASN A 1 201 ? 14.694 12.115 7.938 1.00 12.29 201 ASN A CA 1
ATOM 1624 C C . ASN A 1 201 ? 14.168 13.224 8.835 1.00 10.37 201 ASN A C 1
ATOM 1625 O O . ASN A 1 201 ? 13.784 14.255 8.327 1.00 12.55 201 ASN A O 1
ATOM 1630 N N . VAL A 1 202 ? 14.178 13.045 10.158 1.00 11.07 202 VAL A N 1
ATOM 1631 C CA . VAL A 1 202 ? 13.790 14.113 11.083 1.00 10.07 202 VAL A CA 1
ATOM 1632 C C . VAL A 1 202 ? 15.039 14.948 11.363 1.00 10.30 202 VAL A C 1
ATOM 1633 O O . VAL A 1 202 ? 16.093 14.390 11.724 1.00 12.27 202 VAL A O 1
ATOM 1637 N N . ALA A 1 203 ? 14.933 16.268 11.190 1.00 8.92 203 ALA A N 1
ATOM 1638 C CA . ALA A 1 203 ? 16.089 17.152 11.334 1.00 10.29 203 ALA A CA 1
ATOM 1639 C C . ALA A 1 203 ? 16.114 17.883 12.657 1.00 10.92 203 ALA A C 1
ATOM 1640 O O . ALA A 1 203 ? 15.104 17.945 13.358 1.00 10.37 203 ALA A O 1
ATOM 1642 N N . SER A 1 204 ? 17.288 18.403 12.988 1.00 10.28 204 SER A N 1
ATOM 1643 C CA . SER A 1 204 ? 17.432 19.278 14.139 1.00 10.10 204 SER A CA 1
ATOM 1644 C C . SER A 1 204 ? 16.507 20.491 14.073 1.00 11.13 204 SER A C 1
ATOM 1645 O O . SER A 1 204 ? 16.139 21.000 12.988 1.00 10.95 204 SER A O 1
ATOM 1648 N N . VAL A 1 205 ? 16.138 20.981 15.261 1.00 9.91 205 VAL A N 1
ATOM 1649 C CA . VAL A 1 205 ? 15.388 22.238 15.350 1.00 9.87 205 VAL A CA 1
ATOM 1650 C C . VAL A 1 205 ? 16.216 23.458 14.935 1.00 9.28 205 VAL A C 1
ATOM 1651 O O . VAL A 1 205 ? 15.636 24.513 14.747 1.00 12.15 205 VAL A O 1
ATOM 1655 N N . LYS A 1 206 ? 17.514 23.281 14.713 1.00 11.14 206 LYS A N 1
ATOM 1656 C CA . LYS A 1 206 ? 18.360 24.385 14.260 1.00 11.72 206 LYS A CA 1
ATOM 1657 C C . LYS A 1 206 ? 18.484 24.462 12.747 1.00 15.20 206 LYS A C 1
ATOM 1658 O O . LYS A 1 206 ? 19.221 25.303 12.217 1.00 14.61 206 LYS A O 1
ATOM 1664 N N . VAL A 1 207 ? 17.757 23.601 12.041 1.00 12.06 207 VAL A N 1
ATOM 1665 C CA . VAL A 1 207 ? 17.711 23.687 10.569 1.00 11.36 207 VAL A CA 1
ATOM 1666 C C . VAL A 1 207 ? 16.273 23.603 10.084 1.00 9.98 207 VAL A C 1
ATOM 1667 O O . VAL A 1 207 ? 15.355 23.300 10.861 1.00 11.53 207 VAL A O 1
ATOM 1671 N N . ARG A 1 208 ? 16.061 23.864 8.794 1.00 11.07 208 ARG A N 1
ATOM 1672 C CA . ARG A 1 208 ? 14.732 23.786 8.221 1.00 10.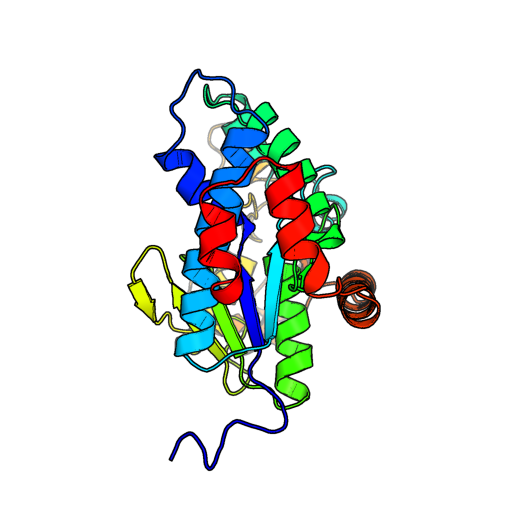96 208 ARG A CA 1
ATOM 1673 C C . ARG A 1 208 ? 14.181 22.359 8.317 1.00 9.05 208 ARG A C 1
ATOM 1674 O O . ARG A 1 208 ? 14.931 21.377 8.377 1.00 10.34 208 ARG A O 1
ATOM 1682 N N . SER A 1 209 ? 12.852 22.278 8.374 1.00 10.51 209 SER A N 1
ATOM 1683 C CA . SER A 1 209 ? 12.191 20.998 8.630 1.00 10.46 209 SER A CA 1
ATOM 1684 C C . SER A 1 209 ? 12.643 19.889 7.662 1.00 9.04 209 SER A C 1
ATOM 1685 O O . SER A 1 209 ? 12.896 18.749 8.083 1.00 9.23 209 SER A O 1
ATOM 1688 N N . ASP A 1 210 ? 12.746 20.219 6.372 1.00 9.85 210 ASP A N 1
ATOM 1689 C CA . ASP A 1 210 ? 13.065 19.213 5.354 1.00 8.60 210 ASP A CA 1
ATOM 1690 C C . ASP A 1 210 ? 14.544 19.171 5.003 1.00 11.14 210 ASP A C 1
ATOM 1691 O O . ASP A 1 210 ? 14.900 18.716 3.926 1.00 10.91 210 ASP A O 1
ATOM 1696 N N . PHE A 1 211 ? 15.389 19.576 5.936 1.00 9.14 211 PHE A N 1
ATOM 1697 C CA . PHE A 1 211 ? 16.837 19.581 5.701 1.00 9.19 211 PHE A CA 1
ATOM 1698 C C . PHE A 1 211 ? 17.388 18.283 5.135 1.00 10.78 211 PHE A C 1
ATOM 1699 O O . PHE A 1 211 ? 18.187 18.327 4.181 1.00 11.66 211 PHE A O 1
ATOM 1707 N N . TRP A 1 212 ? 17.044 17.135 5.716 1.00 10.04 212 TRP A N 1
ATOM 1708 C CA . TRP A 1 212 ? 17.660 15.896 5.256 1.00 10.46 212 TRP A CA 1
ATOM 1709 C C . TRP A 1 212 ? 17.246 15.529 3.856 1.00 13.71 212 TRP A C 1
ATOM 1710 O O . TRP A 1 212 ? 17.977 14.813 3.174 1.00 19.84 212 TRP A O 1
ATOM 1721 N N . PHE A 1 213 ? 16.097 16.014 3.422 1.00 10.10 213 PHE A N 1
ATOM 1722 C CA . PHE A 1 213 ? 15.599 15.682 2.073 1.00 12.71 213 PHE A CA 1
ATOM 1723 C C . PHE A 1 213 ? 16.082 16.674 1.008 1.00 16.41 213 PHE A C 1
ATOM 1724 O O . PHE A 1 213 ? 16.159 16.319 -0.179 1.00 17.21 213 PHE A O 1
ATOM 1732 N N . THR A 1 214 ? 16.411 17.888 1.427 1.00 12.26 214 THR A N 1
ATOM 1733 C CA . THR A 1 214 ? 16.756 18.985 0.503 1.00 13.12 214 THR A CA 1
ATOM 1734 C C . THR A 1 214 ? 18.165 19.534 0.695 1.00 14.16 214 THR A C 1
ATOM 1735 O O . THR A 1 214 ? 18.510 20.569 0.123 1.00 15.40 214 THR A O 1
ATOM 1739 N N . ARG A 1 215 ? 18.969 18.847 1.488 1.00 15.69 215 ARG A N 1
ATOM 1740 C CA . ARG A 1 215 ? 20.327 19.290 1.776 1.00 15.27 215 ARG A CA 1
ATOM 1741 C C . ARG A 1 215 ? 21.121 19.555 0.511 1.00 14.14 215 ARG A C 1
ATOM 1742 O O . ARG A 1 215 ? 21.111 18.728 -0.397 1.00 17.39 215 ARG A O 1
ATOM 1750 N N . VAL A 1 216 ? 21.780 20.712 0.437 1.00 16.07 216 VAL A N 1
ATOM 1751 C CA . VAL A 1 216 ? 22.754 20.915 -0.654 1.00 20.27 216 VAL A CA 1
ATOM 1752 C C . VAL A 1 216 ? 24.170 20.709 -0.147 1.00 16.45 216 VAL A C 1
ATOM 1753 O O . VAL A 1 216 ? 24.445 20.761 1.051 1.00 13.84 216 VAL A O 1
ATOM 1757 N N . GLU A 1 217 ? 25.086 20.499 -1.082 1.00 17.22 217 GLU A N 1
ATOM 1758 C CA . GLU A 1 217 ? 26.433 20.173 -0.697 1.00 17.89 217 GLU A CA 1
ATOM 1759 C C . GLU A 1 217 ? 27.024 21.264 0.175 1.00 13.17 217 GLU A C 1
ATOM 1760 O O . GLU A 1 217 ? 26.905 22.461 -0.126 1.00 14.81 217 GLU A O 1
ATOM 1766 N N . GLY A 1 218 ? 27.712 20.839 1.228 1.00 14.72 218 GLY A N 1
ATOM 1767 C CA . GLY A 1 218 ? 28.330 21.750 2.171 1.00 13.14 218 GLY A CA 1
ATOM 1768 C C . GLY A 1 218 ? 27.478 22.148 3.364 1.00 13.86 218 GLY A C 1
ATOM 1769 O O . GLY A 1 218 ? 27.990 22.700 4.340 1.00 14.62 218 GLY A O 1
ATOM 1770 N N . GLU A 1 219 ? 26.169 21.914 3.275 1.00 12.56 219 GLU A N 1
ATOM 1771 C CA . GLU A 1 219 ? 25.280 22.347 4.361 1.00 14.37 219 GLU A CA 1
ATOM 1772 C C . GLU A 1 219 ? 25.514 21.501 5.595 1.00 12.89 219 GLU A C 1
ATOM 1773 O O . GLU A 1 219 ? 25.754 20.300 5.484 1.00 17.10 219 GLU A O 1
ATOM 1779 N N . ARG A 1 220 ? 25.422 22.147 6.763 1.00 16.26 220 ARG A N 1
ATOM 1780 C CA . ARG A 1 220 ? 25.648 21.471 8.030 1.00 19.23 220 ARG A CA 1
ATOM 1781 C C . ARG A 1 220 ? 24.598 21.853 9.064 1.00 15.85 220 ARG A C 1
ATOM 1782 O O . ARG A 1 220 ? 23.949 22.903 8.982 1.00 18.58 220 ARG A O 1
ATOM 1790 N N . THR A 1 221 ? 24.450 20.983 10.058 1.00 17.18 221 THR A N 1
ATOM 1791 C CA . THR A 1 221 ? 23.546 21.227 11.174 1.00 12.79 221 THR A CA 1
ATOM 1792 C C . THR A 1 221 ? 24.311 21.922 12.296 1.00 16.37 221 THR A C 1
ATOM 1793 O O . THR A 1 221 ? 25.316 21.377 12.762 1.00 20.09 221 THR A O 1
ATOM 1797 N N . PRO A 1 222 ? 23.865 23.126 12.710 1.00 15.17 222 PRO A N 1
ATOM 1798 C CA . PRO A 1 222 ? 24.543 23.777 13.840 1.00 18.81 222 PRO A CA 1
ATOM 1799 C C . PRO A 1 222 ? 24.416 22.920 15.084 1.00 19.77 222 PRO A C 1
ATOM 1800 O O . PRO A 1 222 ? 23.367 22.323 15.319 1.00 17.31 222 PRO A O 1
ATOM 1804 N N . SER A 1 223 ? 25.472 22.865 15.881 1.00 20.18 223 SER A N 1
ATOM 1805 C CA . SER A 1 223 ? 25.448 21.989 17.038 1.00 17.47 223 SER A CA 1
ATOM 1806 C C . SER A 1 223 ? 24.489 22.496 18.099 1.00 15.98 223 SER A C 1
ATOM 1807 O O . SER A 1 223 ? 24.177 23.683 18.160 1.00 22.19 223 SER A O 1
ATOM 1810 N N . MET A 1 224 ? 24.012 21.589 18.940 1.00 20.21 224 MET A N 1
ATOM 1811 C CA . MET A 1 224 ? 23.257 22.028 20.103 1.00 22.47 224 MET A CA 1
ATOM 1812 C C . MET A 1 224 ? 23.841 21.426 21.357 1.00 23.95 224 MET A C 1
ATOM 1813 O O . MET A 1 224 ? 24.224 20.262 21.363 1.00 23.41 224 MET A O 1
ATOM 1818 N N . LYS A 1 225 ? 23.895 22.236 22.407 1.00 22.65 225 LYS A N 1
ATOM 1819 C CA . LYS A 1 225 ? 24.503 21.848 23.676 1.00 22.04 225 LYS A CA 1
ATOM 1820 C C . LYS A 1 225 ? 23.660 20.801 24.368 1.00 19.88 225 LYS A C 1
ATOM 1821 O O . LYS A 1 225 ? 22.444 20.949 24.485 1.00 21.15 225 LYS A O 1
ATOM 1827 N N . THR A 1 226 ? 24.323 19.742 24.836 1.00 22.40 226 THR A N 1
ATOM 1828 C CA . THR A 1 226 ? 23.659 18.668 25.549 1.00 28.53 226 THR A CA 1
ATOM 1829 C C . THR A 1 226 ? 22.907 19.212 26.740 1.00 22.40 226 THR A C 1
ATOM 1830 O O . THR A 1 226 ? 21.841 18.704 27.116 1.00 26.76 226 THR A O 1
ATOM 1834 N N . SER A 1 227 ? 23.432 20.274 27.337 1.00 23.64 227 SER A N 1
ATOM 1835 C CA . SER A 1 227 ? 22.759 20.812 28.505 1.00 25.53 227 SER A CA 1
ATOM 1836 C C . SER A 1 227 ? 21.381 21.362 28.175 1.00 20.22 227 SER A C 1
ATOM 1837 O O . SER A 1 227 ? 20.490 21.333 29.010 1.00 22.01 227 SER A O 1
ATOM 1840 N N . ILE A 1 228 ? 21.190 21.862 26.944 1.00 21.30 228 ILE A N 1
ATOM 1841 C CA . ILE A 1 228 ? 19.867 22.347 26.557 1.00 14.21 228 ILE A CA 1
ATOM 1842 C C . ILE A 1 228 ? 18.898 21.160 26.476 1.00 12.60 228 ILE A C 1
ATOM 1843 O O . ILE A 1 228 ? 17.758 21.222 26.942 1.00 14.87 228 ILE A O 1
ATOM 1848 N N . VAL A 1 229 ? 19.373 20.085 25.851 1.00 18.94 229 VAL A N 1
ATOM 1849 C CA . VAL A 1 229 ? 18.565 18.869 25.735 1.00 17.16 229 VAL A CA 1
ATOM 1850 C C . VAL A 1 229 ? 18.155 18.363 27.119 1.00 16.41 229 VAL A C 1
ATOM 1851 O O . VAL A 1 229 ? 16.998 18.051 27.358 1.00 16.58 229 VAL A O 1
ATOM 1855 N N . GLU A 1 230 ? 19.117 18.304 28.036 1.00 19.77 230 GLU A N 1
ATOM 1856 C CA . GLU A 1 230 ? 18.827 17.802 29.375 1.00 22.63 230 GLU A CA 1
ATOM 1857 C C . GLU A 1 230 ? 17.879 18.747 30.098 1.00 18.53 230 GLU A C 1
ATOM 1858 O O . GLU A 1 230 ? 16.914 18.329 30.742 1.00 21.20 230 GLU A O 1
ATOM 1864 N N . ALA A 1 231 ? 18.110 20.050 29.961 1.00 17.52 231 ALA A N 1
ATOM 1865 C CA . ALA A 1 231 ? 17.219 20.987 30.590 1.00 19.18 231 ALA A CA 1
ATOM 1866 C C . ALA A 1 231 ? 15.776 20.885 30.114 1.00 18.21 231 ALA A C 1
ATOM 1867 O O . ALA A 1 231 ? 14.844 20.940 30.895 1.00 19.16 231 ALA A O 1
ATOM 1869 N N . ILE A 1 232 ? 15.571 20.753 28.804 1.00 15.81 232 ILE A N 1
ATOM 1870 C CA . ILE A 1 232 ? 14.224 20.697 28.308 1.00 14.45 232 ILE A CA 1
ATOM 1871 C C . ILE A 1 232 ? 13.570 19.327 28.597 1.00 12.91 232 ILE A C 1
ATOM 1872 O O . ILE A 1 232 ? 12.365 19.238 28.825 1.00 17.37 232 ILE A O 1
ATOM 1877 N N . ALA A 1 233 ? 14.375 18.274 28.569 1.00 14.69 233 ALA A N 1
ATOM 1878 C CA . ALA A 1 233 ? 13.877 16.938 28.920 1.00 20.83 233 ALA A CA 1
ATOM 1879 C C . ALA A 1 233 ? 13.303 16.952 30.341 1.00 19.56 233 ALA A C 1
ATOM 1880 O O . ALA A 1 233 ? 12.227 16.406 30.604 1.00 21.34 233 ALA A O 1
ATOM 1882 N N . ASN A 1 234 ? 14.011 17.641 31.235 1.00 21.65 234 ASN A N 1
ATOM 1883 C CA . ASN A 1 234 ? 13.615 17.705 32.648 1.00 20.55 234 ASN A CA 1
ATOM 1884 C C . ASN A 1 234 ? 12.412 18.599 32.879 1.00 24.45 234 ASN A C 1
ATOM 1885 O O . ASN A 1 234 ? 11.580 18.339 33.742 1.00 23.59 234 ASN A O 1
ATOM 1890 N N . ASP A 1 235 ? 12.318 19.673 32.095 1.00 20.42 235 ASP A N 1
ATOM 1891 C CA . ASP A 1 235 ? 11.204 20.591 32.206 1.00 18.33 235 ASP A CA 1
ATOM 1892 C C . ASP A 1 235 ? 10.901 21.198 30.850 1.00 18.07 235 ASP A C 1
ATOM 1893 O O . ASP A 1 235 ? 11.542 22.157 30.428 1.00 17.41 235 ASP A O 1
ATOM 1898 N N . ARG A 1 236 ? 9.900 20.656 30.170 1.00 16.96 236 ARG A N 1
ATOM 1899 C CA . ARG A 1 236 ? 9.629 21.064 28.789 1.00 17.69 236 ARG A CA 1
ATOM 1900 C C . ARG A 1 236 ? 9.192 22.514 28.659 1.00 16.44 236 ARG A C 1
ATOM 1901 O O . ARG A 1 236 ? 9.246 23.080 27.572 1.00 17.36 236 ARG A O 1
ATOM 1909 N N . GLU A 1 237 ? 8.756 23.135 29.758 1.00 20.18 237 GLU A N 1
ATOM 1910 C CA . GLU A 1 237 ? 8.431 24.555 29.702 1.00 21.61 237 GLU A CA 1
ATOM 1911 C C . GLU A 1 237 ? 9.668 25.366 29.342 1.00 18.23 237 GLU A C 1
ATOM 1912 O O . GLU A 1 237 ? 9.552 26.448 28.759 1.00 18.72 237 GLU A O 1
ATOM 1918 N N . GLN A 1 238 ? 10.845 24.817 29.645 1.00 14.76 238 GLN A N 1
ATOM 1919 C CA . GLN A 1 238 ? 12.110 25.451 29.280 1.00 15.22 238 GLN A CA 1
ATOM 1920 C C . GLN A 1 238 ? 12.323 25.564 27.761 1.00 14.35 238 GLN A C 1
ATOM 1921 O O . GLN A 1 238 ? 13.235 26.270 27.316 1.00 15.00 238 GLN A O 1
ATOM 1927 N N . ALA A 1 239 ? 11.510 24.874 26.966 1.00 16.13 239 ALA A N 1
ATOM 1928 C CA . ALA A 1 239 ? 11.673 25.001 25.516 1.00 15.51 239 ALA A CA 1
ATOM 1929 C C . ALA A 1 239 ? 11.467 26.451 25.057 1.00 17.77 239 ALA A C 1
ATOM 1930 O O . ALA A 1 239 ? 12.154 26.917 24.137 1.00 19.36 239 ALA A O 1
ATOM 1932 N N . LYS A 1 240 ? 10.564 27.182 25.726 1.00 14.72 240 LYS A N 1
ATOM 1933 C CA . LYS A 1 240 ? 10.227 28.562 25.353 1.00 17.19 240 LYS A CA 1
ATOM 1934 C C . LYS A 1 240 ? 11.297 29.532 25.878 1.00 17.26 240 LYS A C 1
ATOM 1935 O O . LYS A 1 240 ? 11.333 30.708 25.495 1.00 23.67 240 LYS A O 1
ATOM 1941 N N . VAL A 1 241 ? 12.187 29.030 26.713 1.00 15.85 241 VAL A N 1
ATOM 1942 C CA . VAL A 1 241 ? 13.233 29.835 27.353 1.00 14.18 241 VAL A CA 1
ATOM 1943 C C . VAL A 1 241 ? 14.624 29.637 26.737 1.00 23.69 241 VAL A C 1
ATOM 1944 O O . VAL A 1 241 ? 15.419 30.577 26.594 1.00 21.81 241 VAL A O 1
ATOM 1948 N N . LEU A 1 242 ? 14.916 28.411 26.323 1.00 15.92 242 LEU A N 1
ATOM 1949 C CA . LEU A 1 242 ? 16.252 28.049 25.898 1.00 13.05 242 LEU A CA 1
ATOM 1950 C C . LEU A 1 242 ? 16.378 27.948 24.372 1.00 11.68 242 LEU A C 1
ATOM 1951 O O . LEU A 1 242 ? 17.481 27.819 23.866 1.00 15.62 242 LEU A O 1
ATOM 1956 N N . LEU A 1 243 ? 15.226 27.941 23.705 1.00 12.77 243 LEU A N 1
ATOM 1957 C CA . LEU A 1 243 ? 15.158 27.917 22.235 1.00 13.53 243 LEU A CA 1
ATOM 1958 C C . LEU A 1 243 ? 14.703 29.286 21.717 1.00 14.05 243 LEU A C 1
ATOM 1959 O O . LEU A 1 243 ? 13.882 29.980 22.359 1.00 14.76 243 LEU A O 1
ATOM 1964 N N . THR A 1 244 ? 15.208 29.661 20.546 1.00 14.53 244 THR A N 1
ATOM 1965 C CA . THR A 1 244 ? 14.647 30.801 19.843 1.00 12.44 244 THR A CA 1
ATOM 1966 C C . THR A 1 244 ? 13.244 30.498 19.348 1.00 14.80 244 THR A C 1
ATOM 1967 O O . THR A 1 244 ? 12.793 29.334 19.350 1.00 13.19 244 THR A O 1
ATOM 1971 N N . GLU A 1 245 ? 12.546 31.510 18.879 1.00 14.41 245 GLU A N 1
ATOM 1972 C CA . GLU A 1 245 ? 11.232 31.310 18.306 1.00 13.92 245 GLU A CA 1
ATOM 1973 C C . GLU A 1 245 ? 11.254 30.291 17.150 1.00 14.67 245 GLU A C 1
ATOM 1974 O O . GLU A 1 245 ? 10.409 29.375 17.103 1.00 13.88 245 GLU A O 1
ATOM 1980 N N . SER A 1 246 ? 12.206 30.431 16.232 1.00 13.42 246 SER A N 1
ATOM 1981 C CA . SER A 1 246 ? 12.249 29.542 15.090 1.00 12.71 246 SER A CA 1
ATOM 1982 C C . SER A 1 246 ? 12.522 28.120 15.568 1.00 12.93 246 SER A C 1
ATOM 1983 O O . SER A 1 246 ? 11.934 27.175 15.050 1.00 13.09 246 SER A O 1
ATOM 1986 N N . GLU A 1 247 ? 13.418 27.959 16.536 1.00 12.97 247 GLU A N 1
ATOM 1987 C CA . GLU A 1 247 ? 13.728 26.619 17.056 1.00 10.50 247 GLU A CA 1
ATOM 1988 C C . GLU A 1 247 ? 12.529 26.046 17.757 1.00 12.41 247 GLU A C 1
ATOM 1989 O O . GLU A 1 247 ? 12.259 24.841 17.671 1.00 12.81 247 GLU A O 1
ATOM 1995 N N . TYR A 1 248 ? 11.796 26.887 18.466 1.00 11.61 248 TYR A N 1
ATOM 1996 C CA . TYR A 1 248 ? 10.632 26.417 19.182 1.00 12.67 248 TYR A CA 1
ATOM 1997 C C . TYR A 1 248 ? 9.530 25.934 18.220 1.00 12.08 248 TYR A C 1
ATOM 1998 O O . TYR A 1 248 ? 8.860 24.912 18.488 1.00 13.07 248 TYR A O 1
ATOM 2007 N N . ASN A 1 249 ? 9.329 26.625 17.106 1.00 12.34 249 ASN A N 1
ATOM 2008 C CA . ASN A 1 249 ? 8.359 26.188 16.118 1.00 13.20 249 ASN A CA 1
ATOM 2009 C C . ASN A 1 249 ? 8.775 24.842 15.533 1.00 12.04 249 ASN A C 1
ATOM 2010 O O . ASN A 1 249 ? 7.937 23.955 15.340 1.00 14.06 249 ASN A O 1
ATOM 2015 N N . ARG A 1 250 ? 10.070 24.649 15.328 1.00 11.58 250 ARG A N 1
ATOM 2016 C CA . ARG A 1 250 ? 10.554 23.342 14.859 1.00 9.54 250 ARG A CA 1
ATOM 2017 C C . ARG A 1 250 ? 10.372 22.250 15.918 1.00 9.77 250 ARG A C 1
ATOM 2018 O O . ARG A 1 250 ? 10.069 21.090 15.593 1.00 10.74 250 ARG A O 1
ATOM 2026 N N . TYR A 1 251 ? 10.597 22.598 17.178 1.00 10.80 251 TYR A N 1
ATOM 2027 C CA . TYR A 1 251 ? 10.395 21.664 18.280 1.00 9.61 251 TYR A CA 1
ATOM 2028 C C . TYR A 1 251 ? 8.948 21.171 18.261 1.00 11.63 251 TYR A C 1
ATOM 2029 O O . TYR A 1 251 ? 8.699 19.956 18.402 1.00 11.57 251 TYR A O 1
ATOM 2038 N N . LYS A 1 252 ? 7.984 22.066 18.061 1.00 11.90 252 LYS A N 1
ATOM 2039 C CA . LYS A 1 252 ? 6.584 21.666 18.013 1.00 13.60 252 LYS A CA 1
ATOM 2040 C C . LYS A 1 252 ? 6.324 20.668 16.879 1.00 11.79 252 LYS A C 1
ATOM 2041 O O . LYS A 1 252 ? 5.610 19.690 17.066 1.00 14.02 252 LYS A O 1
ATOM 2047 N N . GLU A 1 253 ? 6.911 20.896 15.708 1.00 10.64 253 GLU A N 1
ATOM 2048 C CA . GLU A 1 253 ? 6.798 19.952 14.595 1.00 12.08 253 GLU A CA 1
ATOM 2049 C C . GLU A 1 253 ? 7.402 18.596 14.969 1.00 10.85 253 GLU A C 1
ATOM 2050 O O . GLU A 1 253 ? 6.804 17.540 14.695 1.00 12.04 253 GLU A O 1
ATOM 2056 N N . ASN A 1 254 ? 8.610 18.631 15.533 1.00 9.20 254 ASN A N 1
ATOM 2057 C CA . ASN A 1 254 ? 9.313 17.392 15.830 1.00 8.44 254 ASN A CA 1
ATOM 2058 C C . ASN A 1 254 ? 8.599 16.579 16.912 1.00 9.74 254 ASN A C 1
ATOM 2059 O O . ASN A 1 254 ? 8.717 15.356 16.910 1.00 10.91 254 ASN A O 1
ATOM 2064 N N . LEU A 1 255 ? 7.872 17.232 17.825 1.00 10.04 255 LEU A N 1
ATOM 2065 C CA . LEU A 1 255 ? 7.090 16.518 18.850 1.00 10.06 255 LEU A CA 1
ATOM 2066 C C . LEU A 1 255 ? 6.108 15.579 18.159 1.00 9.33 255 LEU A C 1
ATOM 2067 O O . LEU A 1 255 ? 6.015 14.408 18.558 1.00 11.49 255 LEU A O 1
ATOM 2072 N N . VAL A 1 256 ? 5.409 16.044 17.124 1.00 10.31 256 VAL A N 1
ATOM 2073 C CA . VAL A 1 256 ? 4.463 15.210 16.400 1.00 11.60 256 VAL A CA 1
ATOM 2074 C C . VAL A 1 256 ? 5.178 14.045 15.715 1.00 10.80 256 VAL A C 1
ATOM 2075 O O . VAL A 1 256 ? 4.647 12.920 15.613 1.00 12.50 256 VAL A O 1
ATOM 2079 N N . LEU A 1 257 ? 6.396 14.264 15.242 1.00 10.00 257 LEU A N 1
ATOM 2080 C CA . LEU A 1 257 ? 7.096 13.199 14.538 1.00 10.09 257 LEU A CA 1
ATOM 2081 C C . LEU A 1 257 ? 7.680 12.140 15.476 1.00 13.21 257 LEU A C 1
ATOM 2082 O O . LEU A 1 257 ? 7.893 10.996 15.042 1.00 13.33 257 LEU A O 1
ATOM 2087 N N . ILE A 1 258 ? 8.010 12.533 16.707 1.00 11.09 258 ILE A N 1
ATOM 2088 C CA . ILE A 1 258 ? 8.784 11.661 17.601 1.00 9.98 258 ILE A CA 1
ATOM 2089 C C . ILE A 1 258 ? 8.005 11.163 18.827 1.00 10.89 258 ILE A C 1
ATOM 2090 O O . ILE A 1 258 ? 8.138 9.995 19.222 1.00 11.09 258 ILE A O 1
ATOM 2095 N N . ASP A 1 259 ? 7.242 12.035 19.477 1.00 9.78 259 ASP A N 1
ATOM 2096 C CA . ASP A 1 259 ? 6.713 11.743 20.814 1.00 8.07 259 ASP A CA 1
ATOM 2097 C C . ASP A 1 259 ? 5.377 11.041 20.708 1.00 10.89 259 ASP A C 1
ATOM 2098 O O . ASP A 1 259 ? 4.438 11.564 20.105 1.00 10.76 259 ASP A O 1
ATOM 2103 N N . PHE A 1 260 ? 5.278 9.837 21.307 1.00 9.98 260 PHE A N 1
ATOM 2104 C CA . PHE A 1 260 ? 4.053 9.062 21.241 1.00 11.15 260 PHE A CA 1
ATOM 2105 C C . PHE A 1 260 ? 2.853 9.811 21.833 1.00 11.73 260 PHE A C 1
ATOM 2106 O O . PHE A 1 260 ? 1.718 9.523 21.459 1.00 12.21 260 PHE A O 1
ATOM 2114 N N . ASP A 1 261 ? 3.104 10.738 22.754 1.00 11.01 261 ASP A N 1
ATOM 2115 C CA . ASP A 1 261 ? 1.996 11.464 23.385 1.00 11.65 261 ASP A CA 1
ATOM 2116 C C . ASP A 1 261 ? 1.401 12.481 22.409 1.00 12.84 261 ASP A C 1
ATOM 2117 O O . ASP A 1 261 ? 0.323 13.040 22.669 1.00 16.99 261 ASP A O 1
ATOM 2122 N N . TYR A 1 262 ? 2.073 12.684 21.284 1.00 11.96 262 TYR A N 1
ATOM 2123 C CA . TYR A 1 262 ? 1.623 13.676 20.313 1.00 12.37 262 TYR A CA 1
ATOM 2124 C C . TYR A 1 262 ? 0.997 13.020 19.088 1.00 13.43 262 TYR A C 1
ATOM 2125 O O . TYR A 1 262 ? 0.776 13.655 18.070 1.00 13.93 262 TYR A O 1
ATOM 2134 N N . ILE A 1 263 ? 0.682 11.724 19.185 1.00 11.40 263 ILE A N 1
ATOM 2135 C CA . ILE A 1 263 ? -0.140 11.115 18.164 1.00 11.39 263 ILE A CA 1
ATOM 2136 C C . ILE A 1 263 ? -1.494 11.814 18.186 1.00 12.45 263 ILE A C 1
ATOM 2137 O O . ILE A 1 263 ? -2.102 11.915 19.256 1.00 14.45 263 ILE A O 1
ATOM 2142 N N . PRO A 1 264 ? -1.937 12.332 17.023 1.00 14.47 264 PRO A N 1
ATOM 2143 C CA . PRO A 1 264 ? -3.185 13.112 17.043 1.00 13.70 264 PRO A CA 1
ATOM 2144 C C . PRO A 1 264 ? -4.383 12.289 17.532 1.00 13.77 264 PRO A C 1
ATOM 2145 O O . PRO A 1 264 ? -4.447 11.081 17.321 1.00 15.07 264 PRO A O 1
ATOM 2149 N N . ASP A 1 265 ? -5.354 12.956 18.159 1.00 17.37 265 ASP A N 1
ATOM 2150 C CA . ASP A 1 265 ? -6.544 12.248 18.649 1.00 15.35 265 ASP A CA 1
ATOM 2151 C C . ASP A 1 265 ? -7.247 11.380 17.615 1.00 17.85 265 ASP A C 1
ATOM 2152 O O . ASP A 1 265 ? -7.671 10.268 17.931 1.00 17.69 265 ASP A O 1
ATOM 2157 N N . ASN A 1 266 ? -7.398 11.865 16.390 1.00 16.97 266 ASN A N 1
ATOM 2158 C CA . ASN A 1 266 ? -8.078 11.074 15.382 1.00 17.19 266 ASN A CA 1
ATOM 2159 C C . ASN A 1 266 ? -7.314 9.788 15.056 1.00 16.26 266 ASN A C 1
ATOM 2160 O O . ASN A 1 266 ? -7.920 8.771 14.819 1.00 18.10 266 ASN A O 1
ATOM 2165 N N . ILE A 1 267 ? -5.991 9.877 15.000 1.00 15.91 267 ILE A N 1
ATOM 2166 C CA . ILE A 1 267 ? -5.162 8.707 14.725 1.00 15.44 267 ILE A CA 1
ATOM 2167 C C . ILE A 1 267 ? -5.334 7.679 15.858 1.00 11.58 267 ILE A C 1
ATOM 2168 O O . ILE A 1 267 ? -5.583 6.472 15.587 1.00 12.48 267 ILE A O 1
ATOM 2173 N N . ALA A 1 268 ? -5.155 8.124 17.103 1.00 12.40 268 ALA A N 1
ATOM 2174 C CA . ALA A 1 268 ? -5.310 7.268 18.279 1.00 11.03 268 ALA A CA 1
ATOM 2175 C C . ALA A 1 268 ? -6.707 6.682 18.382 1.00 14.16 268 ALA A C 1
ATOM 2176 O O . ALA A 1 268 ? -6.867 5.493 18.636 1.00 13.89 268 ALA A O 1
ATOM 2178 N N . SER A 1 269 ? -7.723 7.513 18.160 1.00 15.97 269 SER A N 1
ATOM 2179 C CA . SER A 1 269 ? -9.099 7.007 18.144 1.00 16.56 269 SER A CA 1
ATOM 2180 C C . SER A 1 269 ? -9.323 5.958 17.072 1.00 14.19 269 SER A C 1
ATOM 2181 O O . SER A 1 269 ? -9.974 4.926 17.327 1.00 15.70 269 SER A O 1
ATOM 2184 N N . ASN A 1 270 ? -8.784 6.185 15.879 1.00 13.18 270 ASN A N 1
ATOM 2185 C CA . ASN A 1 270 ? -8.882 5.195 14.811 1.00 12.49 270 ASN A CA 1
ATOM 2186 C C . ASN A 1 270 ? -8.257 3.848 15.202 1.00 15.07 270 ASN A C 1
ATOM 2187 O O . ASN A 1 270 ? -8.834 2.785 14.972 1.00 15.07 270 ASN A O 1
ATOM 2192 N N . ILE A 1 271 ? -7.089 3.894 15.828 1.00 11.99 271 ILE A N 1
ATOM 2193 C CA . ILE A 1 271 ? -6.443 2.665 16.290 1.00 13.57 271 ILE A CA 1
ATOM 2194 C C . ILE A 1 271 ? -7.292 1.932 17.336 1.00 11.17 271 ILE A C 1
ATOM 2195 O O . ILE A 1 271 ? -7.496 0.719 17.220 1.00 10.53 271 ILE A O 1
ATOM 2200 N N . VAL A 1 272 ? -7.793 2.678 18.324 1.00 12.27 272 VAL A N 1
ATOM 2201 C CA . VAL A 1 272 ? -8.586 2.064 19.391 1.00 12.92 272 VAL A CA 1
ATOM 2202 C C . VAL A 1 272 ? -9.894 1.516 18.808 1.00 13.60 272 VAL A C 1
ATOM 2203 O O . VAL A 1 272 ? -10.281 0.386 19.126 1.00 13.30 272 VAL A O 1
ATOM 2207 N N . ASN A 1 273 ? -10.533 2.266 17.921 1.00 13.77 273 ASN A N 1
ATOM 2208 C CA . ASN A 1 273 ? -11.785 1.793 17.313 1.00 17.96 273 ASN A CA 1
ATOM 2209 C C . ASN A 1 273 ? -11.582 0.545 16.465 1.00 18.27 273 ASN A C 1
ATOM 2210 O O . ASN A 1 273 ? -12.407 -0.365 16.472 1.00 15.83 273 ASN A O 1
ATOM 2215 N N . TYR A 1 274 ? -10.473 0.493 15.741 1.00 12.23 274 TYR A N 1
ATOM 2216 C CA . TYR A 1 274 ? -10.163 -0.658 14.909 1.00 12.47 274 TYR A CA 1
ATOM 2217 C C . TYR A 1 274 ? -9.957 -1.903 15.796 1.00 11.04 274 TYR A C 1
ATOM 2218 O O . TYR A 1 274 ? -10.433 -2.995 15.481 1.00 13.63 274 TYR A O 1
ATOM 2227 N N . TYR A 1 275 ? -9.253 -1.711 16.906 1.00 11.89 275 TYR A N 1
ATOM 2228 C CA . TYR A 1 275 ? -9.021 -2.794 17.870 1.00 10.04 275 TYR A CA 1
ATOM 2229 C C . TYR A 1 275 ? -10.363 -3.294 18.444 1.00 11.98 275 TYR A C 1
ATOM 2230 O O . TYR A 1 275 ? -10.641 -4.491 18.458 1.00 13.59 275 TYR A O 1
ATOM 2239 N N . ASN A 1 276 ? -11.171 -2.348 18.916 1.00 12.84 276 ASN A N 1
ATOM 2240 C CA . ASN A 1 276 ? -12.425 -2.722 19.565 1.00 14.22 276 ASN A CA 1
ATOM 2241 C C . ASN A 1 276 ? -13.410 -3.400 18.627 1.00 14.65 276 ASN A C 1
ATOM 2242 O O . ASN A 1 276 ? -14.179 -4.259 19.065 1.00 18.78 276 ASN A O 1
ATOM 2247 N N . SER A 1 277 ? -13.430 -3.014 17.368 1.00 13.37 277 SER A N 1
ATOM 2248 C CA . SER A 1 277 ? -14.364 -3.602 16.439 1.00 12.98 277 SER A CA 1
ATOM 2249 C C . SER A 1 277 ? -13.819 -4.838 15.717 1.00 16.25 277 SER A C 1
ATOM 2250 O O . SER A 1 277 ? -14.495 -5.431 14.876 1.00 16.42 277 SER A O 1
ATOM 2253 N N . TYR A 1 278 ? -12.586 -5.222 16.037 1.00 15.69 278 TYR A N 1
ATOM 2254 C CA . TYR A 1 278 ? -11.935 -6.236 15.246 1.00 15.42 278 TYR A CA 1
ATOM 2255 C C . TYR A 1 278 ? -12.713 -7.542 15.247 1.00 12.79 278 TYR A C 1
ATOM 2256 O O . TYR A 1 278 ? -13.073 -8.049 16.308 1.00 14.89 278 TYR A O 1
ATOM 2265 N N . LYS A 1 279 ? -12.918 -8.081 14.042 1.00 14.69 279 LYS A N 1
ATOM 2266 C CA . LYS A 1 279 ? -13.622 -9.349 13.845 1.00 18.12 279 LYS A CA 1
ATOM 2267 C C . LYS A 1 279 ? -12.649 -10.526 13.912 1.00 14.39 279 LYS A C 1
ATOM 2268 O O . LYS A 1 279 ? -11.965 -10.843 12.929 1.00 17.65 279 LYS A O 1
ATOM 2274 N N . LEU A 1 280 ? -12.559 -11.143 15.077 1.00 14.54 280 LEU A N 1
ATOM 2275 C CA . LEU A 1 280 ? -11.655 -12.285 15.235 1.00 15.85 280 LEU A CA 1
ATOM 2276 C C . LEU A 1 280 ? -12.215 -13.516 14.559 1.00 19.50 280 LEU A C 1
ATOM 2277 O O . LEU A 1 280 ? -13.349 -13.913 14.822 1.00 20.80 280 LEU A O 1
ATOM 2282 N N . PRO A 1 281 ? -11.424 -14.140 13.672 1.00 18.36 281 PRO A N 1
ATOM 2283 C CA . PRO A 1 281 ? -11.823 -15.358 12.981 1.00 21.04 281 PRO A CA 1
ATOM 2284 C C . PRO A 1 281 ? -12.043 -16.489 13.981 1.00 25.66 281 PRO A C 1
ATOM 2285 O O . PRO A 1 281 ? -11.272 -16.580 14.934 1.00 31.83 281 PRO A O 1
ATOM 2289 N N . PRO A 1 282 ? -13.044 -17.347 13.738 1.00 23.36 282 PRO A N 1
ATOM 2290 C CA . PRO A 1 282 ? -13.238 -18.616 14.466 1.00 36.45 282 PRO A CA 1
ATOM 2291 C C . PRO A 1 282 ? -12.006 -19.508 14.315 1.00 27.35 282 PRO A C 1
ATOM 2292 O O . PRO A 1 282 ? -11.396 -19.496 13.242 1.00 20.97 282 PRO A O 1
ATOM 2296 N N . ARG A 1 283 ? -11.638 -20.260 15.353 1.00 26.09 283 ARG A N 1
ATOM 2297 C CA . ARG A 1 283 ? -10.403 -21.050 15.293 1.00 28.65 283 ARG A CA 1
ATOM 2298 C C . ARG A 1 283 ? -10.434 -22.119 14.208 1.00 21.28 283 ARG A C 1
ATOM 2299 O O . ARG A 1 283 ? -9.396 -22.530 13.718 1.00 21.65 283 ARG A O 1
ATOM 2307 N N . GLY A 1 284 ? -11.628 -22.548 13.802 1.00 21.53 284 GLY A N 1
ATOM 2308 C CA . GLY A 1 284 ? -11.741 -23.505 12.715 1.00 18.06 284 GLY A CA 1
ATOM 2309 C C . GLY A 1 284 ? -11.163 -23.060 11.372 1.00 20.69 284 GLY A C 1
ATOM 2310 O O . GLY A 1 284 ? -10.828 -23.879 10.509 1.00 21.54 284 GLY A O 1
ATOM 2311 N N . LYS A 1 285 ? -11.049 -21.749 11.186 1.00 16.32 285 LYS A N 1
ATOM 2312 C CA . LYS A 1 285 ? -10.602 -21.194 9.926 1.00 14.23 285 LYS A CA 1
ATOM 2313 C C . LYS A 1 285 ? -9.103 -21.409 9.716 1.00 14.71 285 LYS A C 1
ATOM 2314 O O . LYS A 1 285 ? -8.624 -21.338 8.585 1.00 14.91 285 LYS A O 1
ATOM 2320 N N . ILE A 1 286 ? -8.361 -21.726 10.782 1.00 13.16 286 ILE A N 1
ATOM 2321 C CA . ILE A 1 286 ? -6.925 -22.000 10.593 1.00 11.12 286 ILE A CA 1
ATOM 2322 C C . ILE A 1 286 ? -6.695 -23.236 9.724 1.00 11.76 286 ILE A C 1
ATOM 2323 O O . ILE A 1 286 ? -5.953 -23.169 8.756 1.00 14.17 286 ILE A O 1
ATOM 2328 N N . TYR A 1 287 ? -7.337 -24.352 10.072 1.00 15.29 287 TYR A N 1
ATOM 2329 C CA . TYR A 1 287 ? -7.159 -25.561 9.286 1.00 15.75 287 TYR A CA 1
ATOM 2330 C C . TYR A 1 287 ? -7.544 -25.330 7.849 1.00 13.16 287 TYR A C 1
ATOM 2331 O O . TYR A 1 287 ? -6.807 -25.719 6.930 1.00 13.82 287 TYR A O 1
ATOM 2340 N N . SER A 1 288 ? -8.695 -24.696 7.646 1.00 14.13 288 SER A N 1
ATOM 2341 C CA . SER A 1 288 ? -9.176 -24.562 6.287 1.00 15.38 288 SER A CA 1
ATOM 2342 C C . SER A 1 288 ? -8.253 -23.623 5.473 1.00 13.34 288 SER A C 1
ATOM 2343 O O . SER A 1 288 ? -7.997 -23.868 4.306 1.00 14.12 288 SER A O 1
ATOM 2346 N N . TYR A 1 289 ? -7.683 -22.609 6.121 1.00 12.28 289 TYR A N 1
ATOM 2347 C CA . TYR A 1 289 ? -6.714 -21.739 5.455 1.00 10.55 289 TYR A CA 1
ATOM 2348 C C . TYR A 1 289 ? -5.466 -22.537 5.073 1.00 11.54 289 TYR A C 1
ATOM 2349 O O . TYR A 1 289 ? -4.977 -22.419 3.949 1.00 12.12 289 TYR A O 1
ATOM 2358 N N . PHE A 1 290 ? -4.956 -23.329 6.012 1.00 11.29 290 PHE A N 1
ATOM 2359 C CA . PHE A 1 290 ? -3.748 -24.100 5.741 1.00 12.84 290 PHE A CA 1
ATOM 2360 C C . PHE A 1 290 ? -3.980 -25.072 4.575 1.00 15.54 290 PHE A C 1
ATOM 2361 O O . PHE A 1 290 ? -3.127 -25.193 3.724 1.00 15.92 290 PHE A O 1
ATOM 2369 N N . VAL A 1 291 ? -5.148 -25.703 4.521 1.00 12.03 291 VAL A N 1
ATOM 2370 C CA . VAL A 1 291 ? -5.469 -26.569 3.375 1.00 14.83 291 VAL A CA 1
ATOM 2371 C C . VAL A 1 291 ? -5.543 -25.760 2.067 1.00 13.72 291 VAL A C 1
ATOM 2372 O O . VAL A 1 291 ? -4.913 -26.124 1.050 1.00 17.49 291 VAL A O 1
ATOM 2376 N N . LYS A 1 292 ? -6.260 -24.639 2.091 1.00 10.48 292 LYS A N 1
ATOM 2377 C CA . LYS A 1 292 ? -6.444 -23.861 0.877 1.00 11.31 292 LYS A CA 1
ATOM 2378 C C . LYS A 1 292 ? -5.123 -23.356 0.318 1.00 15.47 292 LYS A C 1
ATOM 2379 O O . LYS A 1 292 ? -4.932 -23.258 -0.896 1.00 17.39 292 LYS A O 1
ATOM 2385 N N . ALA A 1 293 ? -4.209 -22.990 1.208 1.00 13.29 293 ALA A N 1
ATOM 2386 C CA . ALA A 1 293 ? -2.933 -22.433 0.789 1.00 14.96 293 ALA A CA 1
ATOM 2387 C C . ALA A 1 293 ? -1.889 -23.541 0.564 1.00 18.47 293 ALA A C 1
ATOM 2388 O O . ALA A 1 293 ? -0.738 -23.263 0.238 1.00 21.48 293 ALA A O 1
ATOM 2390 N N . GLY A 1 294 ? -2.288 -24.795 0.747 1.00 17.22 294 GLY A N 1
ATOM 2391 C CA . GLY A 1 294 ? -1.429 -25.921 0.430 1.00 25.77 294 GLY A CA 1
ATOM 2392 C C . GLY A 1 294 ? -0.308 -26.106 1.430 1.00 23.94 294 GLY A C 1
ATOM 2393 O O . GLY A 1 294 ? 0.765 -26.636 1.077 1.00 21.83 294 GLY A O 1
ATOM 2394 N N . LEU A 1 295 ? -0.543 -25.657 2.665 1.00 19.40 295 LEU A N 1
ATOM 2395 C CA . LEU A 1 295 ? 0.477 -25.724 3.719 1.00 19.33 295 LEU A CA 1
ATOM 2396 C C . LEU A 1 295 ? 0.403 -27.066 4.432 1.00 23.59 295 LEU A C 1
ATOM 2397 O O . LEU A 1 295 ? 0.037 -27.164 5.606 1.00 23.34 295 LEU A O 1
ATOM 2402 N N . SER A 1 296 ? 0.749 -28.122 3.702 1.00 27.05 296 SER A N 1
ATOM 2403 C CA . SER A 1 296 ? 0.493 -29.470 4.202 1.00 35.00 296 SER A CA 1
ATOM 2404 C C . SER A 1 296 ? 1.346 -29.806 5.422 1.00 37.73 296 SER A C 1
ATOM 2405 O O . SER A 1 296 ? 0.959 -30.634 6.248 1.00 36.39 296 SER A O 1
ATOM 2408 N N . LYS A 1 297 ? 2.500 -29.157 5.542 1.00 26.42 297 LYS A N 1
ATOM 2409 C CA . LYS A 1 297 ? 3.372 -29.380 6.702 1.00 26.88 297 LYS A CA 1
ATOM 2410 C C . LYS A 1 297 ? 2.869 -28.680 7.957 1.00 32.95 297 LYS A C 1
ATOM 2411 O O . LYS A 1 297 ? 3.074 -29.173 9.065 1.00 30.87 297 LYS A O 1
ATOM 2417 N N . LEU A 1 298 ? 2.235 -27.517 7.789 1.00 30.65 298 LEU A N 1
ATOM 2418 C CA . LEU A 1 298 ? 1.745 -26.748 8.937 1.00 27.94 298 LEU A CA 1
ATOM 2419 C C . LEU A 1 298 ? 0.433 -27.265 9.485 1.00 26.54 298 LEU A C 1
ATOM 2420 O O . LEU A 1 298 ? 0.084 -26.971 10.625 1.00 30.70 298 LEU A O 1
ATOM 2425 N N . THR A 1 299 ? -0.321 -27.993 8.670 1.00 26.62 299 THR A N 1
ATOM 2426 C CA . THR A 1 299 ? -1.556 -28.589 9.165 1.00 35.98 299 THR A CA 1
ATOM 2427 C C . THR A 1 299 ? -1.252 -29.476 10.368 1.00 30.12 299 THR A C 1
ATOM 2428 O O . THR A 1 299 ? -2.095 -29.667 11.236 1.00 45.01 299 THR A O 1
ATOM 2432 N N . ASN A 1 300 ? -0.027 -29.985 10.420 1.00 36.81 300 ASN A N 1
ATOM 2433 C CA . ASN A 1 300 ? 0.419 -30.819 11.533 1.00 43.67 300 ASN A CA 1
ATOM 2434 C C . ASN A 1 300 ? 0.702 -30.015 12.802 1.00 56.73 300 ASN A C 1
ATOM 2435 O O . ASN A 1 300 ? 0.838 -30.582 13.898 1.00 37.77 300 ASN A O 1
ATOM 2440 N N . SER A 1 301 ? 0.762 -28.693 12.644 1.00 48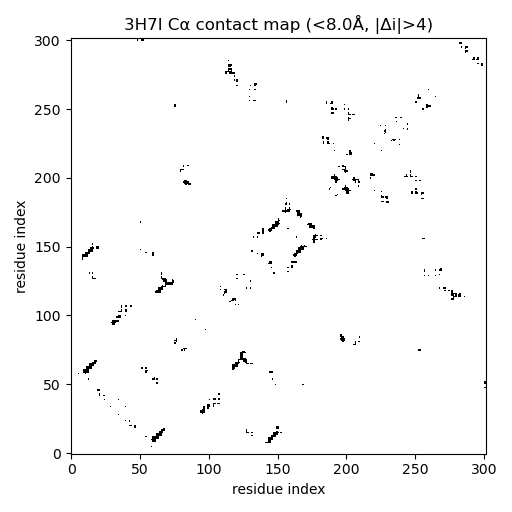.20 301 SER A N 1
ATOM 2441 C CA . SER A 1 301 ? 1.146 -27.786 13.720 1.00 36.94 301 SER A CA 1
ATOM 2442 C C . SER A 1 301 ? 0.035 -26.811 14.145 1.00 33.43 301 SER A C 1
ATOM 2443 O O . SER A 1 301 ? 0.321 -25.795 14.770 1.00 34.03 301 SER A O 1
ATOM 2446 N N . ILE A 1 302 ? -1.216 -27.109 13.818 1.00 25.56 302 ILE A N 1
ATOM 2447 C CA . ILE A 1 302 ? -2.310 -26.186 14.117 1.00 32.51 302 ILE A CA 1
ATOM 2448 C C . ILE A 1 302 ? -2.307 -25.707 15.568 1.00 42.95 302 ILE A C 1
ATOM 2449 O O . ILE A 1 302 ? -2.502 -24.518 15.848 1.00 29.37 302 ILE A O 1
ATOM 2454 N N . ASN A 1 303 ? -2.110 -26.640 16.492 1.00 27.30 303 ASN A N 1
ATOM 2455 C CA . ASN A 1 303 ? -2.120 -26.321 17.908 1.00 28.06 303 ASN A CA 1
ATOM 2456 C C . ASN A 1 303 ? -1.025 -25.320 18.308 1.00 30.76 303 ASN A C 1
ATOM 2457 O O . ASN A 1 303 ? -1.117 -24.672 19.354 1.00 31.36 303 ASN A O 1
ATOM 2462 N N . GLU A 1 304 ? 0.012 -25.209 17.481 1.00 23.44 304 GLU A N 1
ATOM 2463 C CA . GLU A 1 304 ? 1.106 -24.277 17.737 1.00 26.64 304 GLU A CA 1
ATOM 2464 C C . GLU A 1 304 ? 0.762 -22.830 17.352 1.00 30.23 304 GLU A C 1
ATOM 2465 O O . GLU A 1 304 ? 1.523 -21.913 17.650 1.00 31.13 304 GLU A O 1
ATOM 2471 N N . PHE A 1 305 ? -0.391 -22.621 16.731 1.00 21.75 305 PHE A N 1
ATOM 2472 C CA . PHE A 1 305 ? -0.773 -21.273 16.297 1.00 21.88 305 PHE A CA 1
ATOM 2473 C C . PHE A 1 305 ? -1.844 -20.711 17.206 1.00 35.00 305 PHE A C 1
ATOM 2474 O O . PHE A 1 305 ? -2.589 -21.483 17.810 1.00 31.27 305 PHE A O 1
#

Organism: Enterobacteria phage T4 (NCBI:txid10665)

GO terms:
  GO:0043137 DNA replication, removal of RNA primer (P, IDA)
  GO:0004523 RNA-DNA hybrid ribonuclease activity (F, IDA)
  GO:0004534 5'-3' RNA exonuclease activity (F, IDA)